Protein AF-A0A8S1DDC5-F1 (afdb_monomer)

Foldseek 3Di:
DDDDDDDDDDDDDDDDDDDDDDDDDDDDDDDDDQDKDWPDWDQDPVGIDIDIDSDDDPDPDDDDDDPDDPPPPPDDPVNVVVVVVVVVVVVVVVVVVVVVVVVVVVVVVVVVVVVVVVVVVVVVVVVVVVVVVVVVVVVVVVVVVVVVVVVVVVVVVVVVVVVVVVVVVVVVVVVVVVVVVVVVVVVVVVVVVVVVVVVVVVVVVVVVVVVVVVVVVVVVVVVVVVVVVVVVVVVVVVVVVVVVVVVVVVVVVVVVVVVVVVVVVVVVVVVVVVVVVVVVPPPDDDDDDD

Structure (mmCIF, N/CA/C/O backbone):
data_AF-A0A8S1DDC5-F1
#
_entry.id   AF-A0A8S1DDC5-F1
#
loop_
_atom_site.group_PDB
_atom_site.id
_atom_site.type_symbol
_atom_site.label_atom_id
_atom_site.label_alt_id
_atom_site.label_comp_id
_atom_site.label_asym_id
_atom_site.label_entity_id
_atom_site.label_seq_id
_atom_site.pdbx_PDB_ins_code
_atom_site.Cartn_x
_atom_site.Cartn_y
_atom_site.Cartn_z
_atom_site.occupancy
_atom_site.B_iso_or_equiv
_atom_site.auth_seq_id
_atom_site.auth_comp_id
_atom_site.auth_asym_id
_atom_site.auth_atom_id
_atom_site.pdbx_PDB_model_num
ATOM 1 N N . MET A 1 1 ? -57.332 24.676 60.219 1.00 42.62 1 MET A N 1
ATOM 2 C CA . MET A 1 1 ? -58.806 24.634 60.296 1.00 42.62 1 MET A CA 1
ATOM 3 C C . MET A 1 1 ? -59.199 23.593 61.338 1.00 42.62 1 MET A C 1
ATOM 5 O O . MET A 1 1 ? -59.061 22.406 61.090 1.00 42.62 1 MET A O 1
ATOM 9 N N . THR A 1 2 ? -59.575 24.032 62.537 1.00 48.75 2 THR A N 1
ATOM 10 C CA . THR A 1 2 ? -60.552 23.334 63.400 1.00 48.75 2 THR A CA 1
ATOM 11 C C . THR A 1 2 ? -61.967 23.746 62.935 1.00 48.75 2 THR A C 1
ATOM 13 O O . THR A 1 2 ? -62.042 24.595 62.039 1.00 48.75 2 THR A O 1
ATOM 16 N N . PRO A 1 3 ? -63.091 23.315 63.549 1.00 55.88 3 PRO A N 1
ATOM 17 C CA . PRO A 1 3 ? -63.378 22.177 64.444 1.00 55.88 3 PRO A CA 1
ATOM 18 C C . PRO A 1 3 ? -64.597 21.359 63.927 1.00 55.88 3 PRO A C 1
ATOM 20 O O . PRO A 1 3 ? -65.247 21.737 62.959 1.00 55.88 3 PRO A O 1
ATOM 23 N N . SER A 1 4 ? -64.970 20.217 64.506 1.00 41.03 4 SER A N 1
ATOM 24 C CA . SER A 1 4 ? -66.088 20.050 65.475 1.00 41.03 4 SER A CA 1
ATOM 25 C C . SER A 1 4 ? -66.496 18.570 65.333 1.00 41.03 4 SER A C 1
ATOM 27 O O . SER A 1 4 ? -66.522 18.083 64.213 1.00 41.03 4 SER A O 1
ATOM 29 N N . GLY A 1 5 ? -66.781 17.731 66.321 1.00 38.38 5 GLY A N 1
ATOM 30 C CA . GLY A 1 5 ? -67.217 17.894 67.697 1.00 38.38 5 GLY A CA 1
ATOM 31 C C . GLY A 1 5 ? -68.374 16.906 67.877 1.00 38.38 5 GLY A C 1
ATOM 32 O O . GLY A 1 5 ? -69.340 17.027 67.145 1.00 38.38 5 GLY A O 1
ATOM 33 N N . ASP A 1 6 ? -68.291 15.944 68.799 1.00 42.66 6 ASP A N 1
ATOM 34 C CA . ASP A 1 6 ? -69.421 15.637 69.686 1.00 42.66 6 ASP A CA 1
ATOM 35 C C . ASP A 1 6 ? -68.983 14.801 70.896 1.00 42.66 6 ASP A C 1
ATOM 37 O O . ASP A 1 6 ? -68.080 13.966 70.845 1.00 42.66 6 ASP A O 1
ATOM 41 N N . ARG A 1 7 ? -69.625 15.105 72.018 1.00 45.16 7 ARG A N 1
ATOM 42 C CA . ARG A 1 7 ? -69.435 14.584 73.364 1.00 45.16 7 ARG A CA 1
ATOM 43 C C . ARG A 1 7 ? -70.424 13.442 73.579 1.00 45.16 7 ARG A C 1
ATOM 45 O O . ARG A 1 7 ? -71.592 13.590 73.257 1.00 45.16 7 ARG A O 1
ATOM 52 N N . SER A 1 8 ? -70.050 12.401 74.321 1.00 47.84 8 SER A N 1
ATOM 53 C CA . SER A 1 8 ? -71.056 11.733 75.153 1.00 47.84 8 SER A CA 1
ATOM 54 C C . SER A 1 8 ? -70.456 11.103 76.402 1.00 47.84 8 SER A C 1
ATOM 56 O O . SER A 1 8 ? -69.602 10.222 76.360 1.00 47.84 8 SER A O 1
ATOM 58 N N . ARG A 1 9 ? -70.920 11.633 77.533 1.00 41.91 9 ARG A N 1
ATOM 59 C CA . ARG A 1 9 ? -70.727 11.155 78.902 1.00 41.91 9 ARG A CA 1
ATOM 60 C C . ARG A 1 9 ? -71.741 10.051 79.191 1.00 41.91 9 ARG A C 1
ATOM 62 O O . ARG A 1 9 ? -72.903 10.236 78.840 1.00 41.91 9 ARG A O 1
ATOM 69 N N . ARG A 1 10 ? -71.337 9.038 79.969 1.00 44.88 10 ARG A N 1
ATOM 70 C CA . ARG A 1 10 ? -72.097 8.272 80.998 1.00 44.88 10 ARG A CA 1
ATOM 71 C C . ARG A 1 10 ? -71.450 6.889 81.129 1.00 44.88 10 ARG A C 1
ATOM 73 O O . ARG A 1 10 ? -70.988 6.351 80.141 1.00 44.88 10 ARG A O 1
ATOM 80 N N . SER A 1 11 ? -71.420 6.184 82.248 1.00 46.34 11 SER A N 1
ATOM 81 C CA . SER A 1 11 ? -71.587 6.435 83.683 1.00 46.34 11 SER A CA 1
ATOM 82 C C . SER A 1 11 ? -71.423 5.044 84.309 1.00 46.34 11 SER A C 1
ATOM 84 O O . SER A 1 11 ? -72.068 4.101 83.854 1.00 46.34 11 SER A O 1
ATOM 86 N N . VAL A 1 12 ? -70.573 4.905 85.321 1.00 51.56 12 VAL A N 1
ATOM 87 C CA . VAL A 1 12 ? -70.352 3.651 86.062 1.00 51.56 12 VA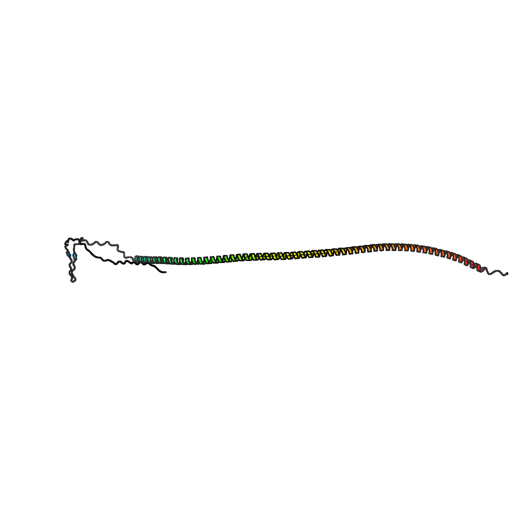L A CA 1
ATOM 88 C C . VAL A 1 12 ? -71.544 3.386 86.996 1.00 51.56 12 VAL A C 1
ATOM 90 O O . VAL A 1 12 ? -71.956 4.323 87.684 1.00 51.56 12 VAL A O 1
ATOM 93 N N . PRO A 1 13 ? -72.092 2.162 87.107 1.00 58.25 13 PRO A N 1
ATOM 94 C CA . PRO A 1 13 ? -73.071 1.856 88.146 1.00 58.25 13 PRO A CA 1
ATOM 95 C C . PRO A 1 13 ? -72.383 1.301 89.404 1.00 58.25 13 PRO A C 1
ATOM 97 O O . PRO A 1 13 ? -71.877 0.182 89.404 1.00 58.25 13 PRO A O 1
ATOM 100 N N . LEU A 1 14 ? -72.431 2.057 90.506 1.00 46.84 14 LEU A N 1
ATOM 101 C CA . LEU A 1 14 ? -72.333 1.513 91.864 1.00 46.84 14 LEU A CA 1
ATOM 102 C C . LEU A 1 14 ? -73.744 1.172 92.370 1.00 46.84 14 LEU A C 1
ATOM 104 O O . LEU A 1 14 ? -74.635 2.019 92.326 1.00 46.84 14 LEU A O 1
ATOM 108 N N . LYS A 1 15 ? -73.936 -0.019 92.950 1.00 51.38 15 LYS A N 1
ATOM 109 C CA . LYS A 1 15 ? -75.054 -0.298 93.867 1.00 51.38 15 LYS A CA 1
ATOM 110 C C . LYS A 1 15 ? -74.524 -0.861 95.187 1.00 51.38 15 LYS A C 1
ATOM 112 O O . LYS A 1 15 ? -73.855 -1.886 95.220 1.00 51.38 15 LYS A O 1
ATOM 117 N N . LYS A 1 16 ? -74.838 -0.130 96.258 1.00 50.25 16 LYS A N 1
ATOM 118 C CA . LYS A 1 16 ? -74.650 -0.448 97.683 1.00 50.25 16 LYS A CA 1
ATOM 119 C C . LYS A 1 16 ? -75.846 -1.269 98.230 1.00 50.25 16 LYS A C 1
ATOM 121 O O . LYS A 1 16 ? -76.863 -1.368 97.539 1.00 50.25 16 LYS A O 1
ATOM 126 N N . PRO A 1 17 ? -75.725 -1.873 99.431 1.00 50.16 17 PRO A N 1
ATOM 127 C CA . PRO A 1 17 ? -76.514 -3.026 99.870 1.00 50.16 17 PRO A CA 1
ATOM 128 C C . PRO A 1 17 ? -77.863 -2.635 100.489 1.00 50.16 17 PRO A C 1
ATOM 130 O O . PRO A 1 17 ? -78.077 -1.481 100.857 1.00 50.16 17 PRO A O 1
ATOM 133 N N . LYS A 1 18 ? -78.761 -3.616 100.650 1.00 43.41 18 LYS A N 1
ATOM 134 C CA . LYS A 1 18 ? -80.000 -3.472 101.427 1.00 43.41 18 LYS A CA 1
ATOM 135 C C . LYS A 1 18 ? -80.092 -4.537 102.517 1.00 43.41 18 LYS A C 1
ATOM 137 O O . LYS A 1 18 ? -80.213 -5.723 102.232 1.00 43.41 18 LYS A O 1
ATOM 142 N N . SER A 1 19 ? -80.064 -4.065 103.757 1.00 41.06 19 SER A N 1
ATOM 143 C CA . SER A 1 19 ? -80.697 -4.690 104.913 1.00 41.06 19 SER A CA 1
ATOM 144 C C . SER A 1 19 ? -82.219 -4.504 104.826 1.00 41.06 19 SER A C 1
ATOM 146 O O . SER A 1 19 ? -82.703 -3.518 104.270 1.00 41.06 19 SER A O 1
ATOM 148 N N . GLY A 1 20 ? -82.984 -5.445 105.378 1.00 36.19 20 GLY A N 1
ATOM 149 C CA . GLY A 1 20 ? -84.441 -5.343 105.441 1.00 36.19 20 GLY A CA 1
ATOM 150 C C . GLY A 1 20 ? -85.058 -6.516 106.189 1.00 36.19 20 GLY A C 1
ATOM 151 O O . GLY A 1 20 ? -85.131 -7.623 105.673 1.00 36.19 20 GLY A O 1
ATOM 152 N N . ARG A 1 21 ? -85.460 -6.245 107.427 1.00 35.25 21 ARG A N 1
ATOM 153 C CA . ARG A 1 21 ? -86.091 -7.128 108.412 1.00 35.25 21 ARG A CA 1
ATOM 154 C C . ARG A 1 21 ? -87.588 -6.794 108.490 1.00 35.25 21 ARG A C 1
ATOM 156 O O . ARG A 1 21 ? -87.942 -5.629 108.347 1.00 35.25 21 ARG A O 1
ATOM 163 N N . GLY A 1 22 ? -88.414 -7.788 108.825 1.00 31.56 22 GLY A N 1
ATOM 164 C CA . GLY A 1 22 ? -89.831 -7.647 109.218 1.00 31.56 22 GLY A CA 1
ATOM 165 C C . GLY A 1 22 ? -90.792 -8.218 108.171 1.00 31.56 22 GLY A C 1
ATOM 166 O O . GLY A 1 22 ? -90.536 -8.100 106.984 1.00 31.56 22 GLY A O 1
ATOM 167 N N . GLY A 1 23 ? -91.901 -8.877 108.488 1.00 32.12 23 GLY A N 1
ATOM 168 C CA . GLY A 1 23 ? -92.593 -9.241 109.727 1.00 32.12 23 GLY A CA 1
ATOM 169 C C . GLY A 1 23 ? -93.793 -10.100 109.280 1.00 32.12 23 GLY A C 1
ATOM 170 O O . GLY A 1 23 ? -94.272 -9.946 108.164 1.00 32.12 23 GLY A O 1
ATOM 171 N N . GLY A 1 24 ? -94.179 -11.141 110.014 1.00 30.86 24 GLY A N 1
ATOM 172 C CA . GLY A 1 24 ? -95.363 -11.055 110.873 1.00 30.86 24 GLY A CA 1
ATOM 173 C C . GLY A 1 24 ? -96.624 -11.600 110.184 1.00 30.86 24 GLY A C 1
ATOM 174 O O . GLY A 1 24 ? -97.207 -10.948 109.332 1.00 30.86 24 GLY A O 1
ATOM 175 N N . GLY A 1 25 ? -97.066 -12.792 110.588 1.00 34.31 25 GLY A N 1
ATOM 176 C CA . GLY A 1 25 ? -98.331 -13.390 110.156 1.00 34.31 25 GLY A CA 1
ATOM 177 C C . GLY A 1 25 ? -98.756 -14.487 111.126 1.00 34.31 25 GLY A C 1
ATOM 178 O O . GLY A 1 25 ? -98.587 -15.672 110.850 1.00 34.31 25 GLY A O 1
ATOM 179 N N . GLY A 1 26 ? -99.222 -14.084 112.310 1.00 35.09 26 GLY A N 1
ATOM 180 C CA . GLY A 1 26 ? -99.695 -14.987 113.356 1.00 35.09 26 GLY A CA 1
ATOM 181 C C . GLY A 1 26 ? -100.983 -15.703 112.951 1.00 35.09 26 GLY A C 1
ATOM 182 O O . GLY A 1 26 ? -101.960 -15.068 112.564 1.00 35.09 26 GLY A O 1
ATOM 183 N N . LYS A 1 27 ? -100.990 -17.033 113.075 1.00 44.78 27 LYS A N 1
ATOM 184 C CA . LYS A 1 27 ? -102.208 -17.848 113.130 1.00 44.78 27 LYS A CA 1
ATOM 185 C C . LYS A 1 27 ? -102.299 -18.468 114.522 1.00 44.78 27 LYS A C 1
ATOM 187 O O . LYS A 1 27 ? -101.325 -19.015 115.037 1.00 44.78 27 LYS A O 1
ATOM 192 N N . ASN A 1 28 ? -103.472 -18.302 115.117 1.00 42.34 28 ASN A N 1
ATOM 193 C CA . ASN A 1 28 ? -103.825 -18.579 116.505 1.00 42.34 28 ASN A CA 1
ATOM 194 C C . ASN A 1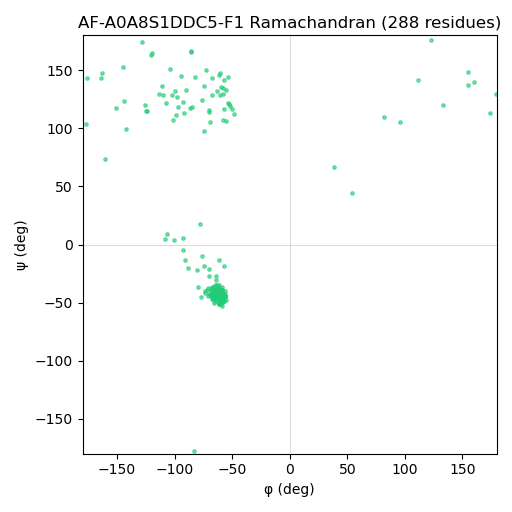 28 ? -103.400 -19.986 116.958 1.00 42.34 28 ASN A C 1
ATOM 196 O O . ASN A 1 28 ? -103.896 -20.993 116.452 1.00 42.34 28 ASN A O 1
ATOM 200 N N . LYS A 1 29 ? -102.487 -20.051 117.933 1.00 47.28 29 LYS A N 1
ATOM 201 C CA . LYS A 1 29 ? -102.075 -21.297 118.588 1.00 47.28 29 LYS A CA 1
ATOM 202 C C . LYS A 1 29 ? -103.054 -21.606 119.720 1.00 47.28 29 LYS A C 1
ATOM 204 O O . LYS A 1 29 ? -103.160 -20.840 120.671 1.00 47.28 29 LYS A O 1
ATOM 209 N N . LYS A 1 30 ? -103.742 -22.747 119.617 1.00 49.78 30 LYS A N 1
ATOM 210 C CA . LYS A 1 30 ? -104.438 -23.383 120.743 1.00 49.78 30 LYS A CA 1
ATOM 211 C C . LYS A 1 30 ? -103.405 -23.627 121.849 1.00 49.78 30 LYS A C 1
ATOM 213 O O . LYS A 1 30 ? -102.444 -24.363 121.625 1.00 49.78 30 LYS A O 1
ATOM 218 N N . VAL A 1 31 ? -103.576 -22.980 123.000 1.00 47.19 31 VAL A N 1
ATOM 219 C CA . VAL A 1 31 ? -102.699 -23.147 124.164 1.00 47.19 31 VAL A CA 1
ATOM 220 C C . VAL A 1 31 ? -102.935 -24.549 124.722 1.00 47.19 31 VAL A C 1
ATOM 222 O O . VAL A 1 31 ? -103.986 -24.832 125.288 1.00 47.19 31 VAL A O 1
ATOM 225 N N . LYS A 1 32 ? -101.980 -25.453 124.489 1.00 60.66 32 LYS A N 1
ATOM 226 C CA . LYS A 1 32 ? -101.885 -26.724 125.209 1.00 60.66 32 LYS A CA 1
ATOM 227 C C . LYS A 1 32 ? -101.081 -26.439 126.473 1.00 60.66 32 LYS A C 1
ATOM 229 O O . LYS A 1 32 ? -99.937 -26.007 126.368 1.00 60.66 32 LYS A O 1
ATOM 234 N N . PHE A 1 33 ? -101.687 -26.630 127.638 1.00 52.31 33 PHE A N 1
ATOM 235 C CA . PHE A 1 33 ? -100.976 -26.559 128.909 1.00 52.31 33 PHE A CA 1
ATOM 236 C C . PHE A 1 33 ? -100.059 -27.784 128.999 1.00 52.31 33 PHE A C 1
ATOM 238 O O . PHE A 1 33 ? -100.539 -28.914 128.984 1.00 52.31 33 PHE A O 1
ATOM 245 N N . ILE A 1 34 ? -98.749 -27.547 128.987 1.00 62.56 34 ILE A N 1
ATOM 246 C CA . ILE A 1 34 ? -97.717 -28.570 129.171 1.00 62.56 34 ILE A CA 1
ATOM 247 C C . ILE A 1 34 ? -97.297 -28.502 130.639 1.00 62.56 34 ILE A C 1
ATOM 249 O O . ILE A 1 34 ? -96.992 -27.419 131.139 1.00 62.56 34 ILE A O 1
ATOM 253 N N . THR A 1 35 ? -97.327 -29.636 131.332 1.00 66.31 35 THR A N 1
ATOM 254 C CA . THR A 1 35 ? -96.896 -29.752 132.727 1.00 66.31 35 THR A CA 1
ATOM 255 C C . THR A 1 35 ? -95.365 -29.711 132.763 1.00 66.31 35 THR A C 1
ATOM 257 O O . THR A 1 35 ? -94.719 -30.707 132.464 1.00 66.31 35 THR A O 1
ATOM 260 N N . THR A 1 36 ? -94.777 -28.547 133.044 1.00 73.56 36 THR A N 1
ATOM 261 C CA . THR A 1 36 ? -93.317 -28.382 133.140 1.00 73.56 36 THR A CA 1
ATOM 262 C C . THR A 1 36 ? -92.800 -28.949 134.460 1.00 73.56 36 THR A C 1
ATOM 264 O O . THR A 1 36 ? -93.239 -28.505 135.522 1.00 73.56 36 THR A O 1
ATOM 267 N N . GLU A 1 37 ? -91.840 -29.874 134.400 1.00 77.56 37 GLU A N 1
ATOM 268 C CA . GLU A 1 37 ? -91.140 -30.396 135.577 1.00 77.56 37 GLU A CA 1
ATOM 269 C C . GLU A 1 37 ? -89.773 -29.709 135.720 1.00 77.56 37 GLU A C 1
ATOM 271 O O . GLU A 1 37 ? -89.014 -29.584 134.756 1.00 77.56 37 GLU A O 1
ATOM 276 N N . ILE A 1 38 ? -89.458 -29.239 136.928 1.00 79.44 38 ILE A N 1
ATOM 277 C CA . ILE A 1 38 ? -88.148 -28.669 137.257 1.00 79.44 38 ILE A CA 1
ATOM 278 C C . ILE A 1 38 ? -87.410 -29.663 138.149 1.00 79.44 38 ILE A C 1
ATOM 280 O O . ILE A 1 38 ? -87.895 -30.011 139.225 1.00 79.44 38 ILE A O 1
ATOM 284 N N . ARG A 1 39 ? -86.232 -30.111 137.703 1.00 78.88 39 ARG A N 1
ATOM 285 C CA . ARG A 1 39 ? -85.353 -31.029 138.443 1.00 78.88 39 ARG A CA 1
ATOM 286 C C . ARG A 1 39 ? -83.987 -30.388 138.693 1.00 78.88 39 ARG A C 1
ATOM 288 O O . ARG A 1 39 ? -83.617 -29.402 138.057 1.00 78.88 39 ARG A O 1
ATOM 295 N N . CYS A 1 40 ? -83.235 -30.962 139.634 1.00 78.56 40 CYS A N 1
ATOM 296 C CA . CYS A 1 40 ? -81.836 -30.606 139.906 1.00 78.56 40 CYS A CA 1
ATOM 297 C C . CYS A 1 40 ? -81.616 -29.105 140.181 1.00 78.56 40 CYS A C 1
ATOM 299 O O . CYS A 1 40 ? -80.686 -28.496 139.652 1.00 78.56 40 CYS A O 1
ATOM 301 N N . GLN A 1 41 ? -82.493 -28.504 140.991 1.00 79.50 41 GLN A N 1
ATOM 302 C CA . GLN A 1 41 ? -82.349 -27.121 141.431 1.00 79.50 41 GLN A CA 1
ATOM 303 C C . GLN A 1 41 ? -81.170 -27.013 142.408 1.00 79.50 41 GLN A C 1
ATOM 305 O O . GLN A 1 41 ? -81.201 -27.587 143.494 1.00 79.50 41 GLN A O 1
ATOM 310 N N . GLU A 1 42 ? -80.134 -26.273 142.018 1.00 79.88 42 GLU A N 1
ATOM 311 C CA . GLU A 1 42 ? -78.957 -26.020 142.840 1.00 79.88 42 GLU A CA 1
ATOM 312 C C . GLU A 1 42 ? -78.731 -24.514 142.984 1.00 79.88 42 GLU A C 1
ATOM 314 O O . GLU A 1 42 ? -78.466 -23.786 142.020 1.00 79.88 42 GLU A O 1
ATOM 319 N N . GLU A 1 43 ? -78.872 -24.050 144.220 1.00 80.81 43 GLU A N 1
ATOM 320 C CA . GLU A 1 43 ? -78.771 -22.653 144.615 1.00 80.81 43 GLU A CA 1
ATOM 321 C C . GLU A 1 43 ? -77.361 -22.384 145.133 1.00 80.81 43 GLU A C 1
ATOM 323 O O . GLU A 1 43 ? -76.908 -22.983 146.107 1.00 80.81 43 GLU A O 1
ATOM 328 N N . SER A 1 44 ? -76.645 -21.482 144.464 1.00 77.38 44 SER A N 1
ATOM 329 C CA . SER A 1 44 ? -75.354 -20.991 144.940 1.00 77.38 44 SER A CA 1
ATOM 330 C C . SER A 1 44 ? -75.419 -19.483 145.164 1.00 77.38 44 SER A C 1
ATOM 332 O O . SER A 1 44 ? -76.295 -18.790 144.645 1.00 77.38 44 SER A O 1
ATOM 334 N N . ARG A 1 45 ? -74.431 -18.935 145.879 1.00 77.38 45 ARG A N 1
ATOM 335 C CA . ARG A 1 45 ? -74.310 -17.487 146.119 1.00 77.38 45 ARG A CA 1
ATOM 336 C C . ARG A 1 45 ? -74.235 -16.657 144.818 1.00 77.38 45 ARG A C 1
ATOM 338 O O . ARG A 1 45 ? -74.486 -15.458 144.858 1.00 77.38 45 ARG A O 1
ATOM 345 N N . GLY A 1 46 ? -73.901 -17.288 143.684 1.00 81.94 46 GLY A N 1
ATOM 346 C CA . GLY A 1 46 ? -73.857 -16.687 142.344 1.00 81.94 46 GLY A CA 1
ATOM 347 C C . GLY A 1 46 ? -75.146 -16.821 141.521 1.00 81.94 46 GLY A C 1
ATOM 348 O O . GLY A 1 46 ? -75.149 -16.435 140.355 1.00 81.94 46 GLY A O 1
ATOM 349 N N . GLY A 1 47 ? -76.221 -17.361 142.100 1.00 84.25 47 GLY A N 1
ATOM 350 C CA . GLY A 1 47 ? -77.507 -17.560 141.436 1.00 84.25 47 GLY A CA 1
ATOM 351 C C . GLY A 1 47 ? -77.966 -19.015 141.452 1.00 84.25 47 GLY A C 1
ATOM 352 O O . GLY A 1 47 ? -77.264 -19.918 141.921 1.00 84.25 47 GLY A O 1
ATOM 353 N N . LEU A 1 48 ? -79.172 -19.222 140.932 1.00 84.38 48 LEU A N 1
ATOM 354 C CA . LEU A 1 48 ? -79.848 -20.507 140.915 1.00 84.38 48 LEU A CA 1
ATOM 355 C C . LEU A 1 48 ? -79.752 -21.159 139.531 1.00 84.38 48 LEU A C 1
ATOM 357 O O . LEU A 1 48 ? -80.112 -20.531 138.534 1.00 84.38 48 LEU A O 1
ATOM 361 N N . ARG A 1 49 ? -79.317 -22.425 139.477 1.00 84.38 49 ARG A N 1
ATOM 362 C CA . ARG A 1 49 ? -79.408 -23.259 138.268 1.00 84.38 49 ARG A CA 1
ATOM 363 C C . ARG A 1 49 ? -80.417 -24.375 138.488 1.00 84.38 49 ARG A C 1
ATOM 365 O O . ARG A 1 49 ? -80.419 -25.003 139.537 1.00 84.38 49 ARG A O 1
ATOM 372 N N . TYR A 1 50 ? -81.262 -24.625 137.504 1.00 82.94 50 TYR A N 1
ATOM 373 C CA . TYR A 1 50 ? -82.189 -25.749 137.507 1.00 82.94 50 TYR A CA 1
ATOM 374 C C . TYR A 1 50 ? -82.339 -26.282 136.091 1.00 82.94 50 TYR A C 1
ATOM 376 O O . TYR A 1 50 ? -82.154 -25.549 135.115 1.00 82.94 50 TYR A O 1
ATOM 384 N N . GLU A 1 51 ? -82.659 -27.564 135.983 1.00 83.19 51 GLU A N 1
ATOM 385 C CA . GLU A 1 51 ? -82.959 -28.198 134.711 1.00 83.19 51 GLU A CA 1
ATOM 386 C C . GLU A 1 51 ? -84.469 -28.138 134.470 1.00 83.19 51 GLU A C 1
ATOM 388 O O . GLU A 1 51 ? -85.266 -28.598 135.290 1.00 83.19 51 GLU A O 1
ATOM 393 N N . VAL A 1 52 ? -84.865 -27.527 133.350 1.00 86.50 52 VAL A N 1
ATOM 394 C CA . VAL A 1 52 ? -86.270 -27.422 132.942 1.00 86.50 52 VAL A CA 1
ATOM 395 C C . VAL A 1 52 ? -86.562 -28.496 131.916 1.00 86.50 52 VAL A C 1
ATOM 397 O O . VAL A 1 52 ? -86.109 -28.409 130.772 1.00 86.50 52 VAL A O 1
ATOM 400 N N . ILE A 1 53 ? -87.371 -29.472 132.310 1.00 82.06 53 ILE A N 1
ATOM 401 C CA . ILE A 1 53 ? -87.836 -30.529 131.424 1.00 82.06 53 ILE A CA 1
ATOM 402 C C . ILE A 1 53 ? -89.265 -30.176 131.012 1.00 82.06 53 ILE A C 1
ATOM 404 O O . ILE A 1 53 ? -90.210 -30.226 131.797 1.00 82.06 53 ILE A O 1
ATOM 408 N N . LEU A 1 54 ? -89.417 -29.753 129.757 1.00 82.25 54 LEU A N 1
ATOM 409 C CA . LEU A 1 54 ? -90.722 -29.404 129.185 1.00 82.25 54 LEU A CA 1
ATOM 410 C C . LEU A 1 54 ? -91.505 -30.648 128.736 1.00 82.25 54 LEU A C 1
ATOM 412 O O . LEU A 1 54 ? -92.717 -30.581 128.577 1.00 82.25 54 LEU A O 1
ATOM 416 N N . ALA A 1 55 ? -90.818 -31.762 128.491 1.00 75.62 55 ALA A N 1
ATOM 417 C CA . ALA A 1 55 ? -91.390 -33.067 128.185 1.00 75.62 55 ALA A CA 1
ATOM 418 C C . ALA A 1 55 ? -90.308 -34.133 128.379 1.00 75.62 55 ALA A C 1
ATOM 420 O O . ALA A 1 55 ? -89.135 -33.861 128.104 1.00 75.62 55 ALA A O 1
ATOM 421 N N . ASP A 1 56 ? -90.698 -35.336 128.794 1.00 73.88 56 ASP A N 1
ATOM 422 C CA . ASP A 1 56 ? -89.775 -36.468 128.848 1.00 73.88 56 ASP A CA 1
ATOM 423 C C . ASP A 1 56 ? -89.230 -36.800 127.444 1.00 73.88 56 ASP A C 1
ATOM 425 O O . ASP A 1 56 ? -89.939 -36.623 126.439 1.00 73.88 56 ASP A O 1
ATOM 429 N N . PRO A 1 57 ? -87.963 -37.247 127.332 1.00 72.25 57 PRO A N 1
ATOM 430 C CA . PRO A 1 57 ? -87.381 -37.614 126.048 1.00 72.25 57 PRO A CA 1
ATOM 431 C C . PRO A 1 57 ? -88.222 -38.715 125.388 1.00 72.25 57 PRO A C 1
ATOM 433 O O . PRO A 1 57 ? -88.513 -39.743 125.984 1.00 72.25 57 PRO A O 1
ATOM 436 N N . VAL A 1 58 ? -88.592 -38.514 124.118 1.00 67.69 58 VAL A N 1
ATOM 437 C CA . VAL A 1 58 ? -89.506 -39.401 123.361 1.00 67.69 58 VAL A CA 1
ATOM 438 C C . VAL A 1 58 ? -88.956 -40.835 123.199 1.00 67.69 58 VAL A C 1
ATOM 440 O O . VAL A 1 58 ? -89.689 -41.748 122.828 1.00 67.69 58 VAL A O 1
ATOM 443 N N . THR A 1 59 ? -87.671 -41.053 123.489 1.00 63.56 59 THR A N 1
ATOM 444 C CA . THR A 1 59 ? -86.993 -42.353 123.428 1.00 63.56 59 THR A CA 1
ATOM 445 C C . THR A 1 59 ? -85.958 -42.473 124.549 1.00 63.56 59 THR A C 1
ATOM 447 O O . THR A 1 59 ? -85.019 -41.679 124.589 1.00 63.56 59 THR A O 1
ATOM 450 N N . ASP A 1 60 ? -86.071 -43.506 125.384 1.00 60.88 60 ASP A N 1
ATOM 451 C CA . ASP A 1 60 ? -85.213 -43.773 126.557 1.00 60.88 60 ASP A CA 1
ATOM 452 C C . ASP A 1 60 ? -83.826 -44.378 126.219 1.00 60.88 60 ASP A C 1
ATOM 454 O O . ASP A 1 60 ? -83.153 -44.972 127.061 1.00 60.88 60 ASP A O 1
ATOM 458 N N . THR A 1 61 ? -83.371 -44.269 124.965 1.00 62.81 61 THR A N 1
ATOM 459 C CA . THR A 1 61 ? -82.119 -44.893 124.501 1.00 62.81 61 THR A CA 1
ATOM 460 C C . THR A 1 61 ? -81.024 -43.860 124.215 1.00 62.81 61 THR A C 1
ATOM 462 O O . THR A 1 61 ? -81.270 -42.946 123.419 1.00 62.81 61 THR A O 1
ATOM 465 N N . PRO A 1 62 ? -79.799 -44.012 124.761 1.00 68.06 62 PRO A N 1
ATOM 466 C CA . PRO A 1 62 ? -78.679 -43.123 124.454 1.00 68.06 62 PRO A CA 1
ATOM 467 C C . PRO A 1 62 ? -78.323 -43.153 122.952 1.00 68.06 62 PRO A C 1
ATOM 469 O O . PRO A 1 62 ? -78.470 -44.192 122.299 1.00 68.06 62 PRO A O 1
ATOM 472 N N . PRO A 1 63 ? -77.850 -42.032 122.372 1.00 69.06 63 PRO A N 1
ATOM 473 C CA . PRO A 1 63 ? -77.592 -41.933 120.938 1.00 69.06 63 PRO A CA 1
ATOM 474 C C . PRO A 1 63 ? -76.499 -42.914 120.487 1.00 69.06 63 PRO A C 1
ATOM 476 O O . PRO A 1 63 ? -75.421 -42.989 121.077 1.00 69.06 63 PRO A O 1
ATOM 479 N N . LYS A 1 64 ? -76.771 -43.651 119.402 1.00 70.75 64 LYS A N 1
ATOM 480 C CA . LYS A 1 64 ? -75.834 -44.606 118.783 1.00 70.75 64 LYS A CA 1
ATOM 481 C C . LYS A 1 64 ? -74.525 -43.895 118.380 1.00 70.75 64 LYS A C 1
ATOM 483 O O . LYS A 1 64 ? -74.603 -42.833 117.754 1.00 70.75 64 LYS A O 1
ATOM 488 N N . PRO A 1 65 ? -73.333 -44.457 118.667 1.00 64.62 65 PRO A N 1
ATOM 489 C CA . PRO A 1 65 ? -72.073 -43.868 118.223 1.00 64.62 65 PRO A CA 1
ATOM 490 C C . PRO A 1 65 ? -72.034 -43.784 116.692 1.00 64.62 65 PRO A C 1
ATOM 492 O O . PRO A 1 65 ? -72.424 -44.723 115.993 1.00 64.62 65 PRO A O 1
ATOM 495 N N . ARG A 1 66 ? -71.591 -42.631 116.173 1.00 68.50 66 ARG A N 1
ATOM 496 C CA . ARG A 1 66 ? -71.431 -42.409 114.729 1.00 68.50 66 ARG A CA 1
ATOM 497 C C . ARG A 1 66 ? -70.481 -43.464 114.142 1.00 68.50 66 ARG A C 1
ATOM 499 O O . ARG A 1 66 ? -69.497 -43.800 114.801 1.00 68.50 66 ARG A O 1
ATOM 506 N N . PRO A 1 67 ? -70.749 -43.965 112.921 1.00 60.25 67 PRO A N 1
ATOM 507 C CA . PRO A 1 67 ? -69.863 -44.915 112.263 1.00 60.25 67 PRO A CA 1
ATOM 508 C C . PRO A 1 67 ? -68.457 -44.320 112.169 1.00 60.25 67 PRO A C 1
ATOM 510 O O . PRO A 1 67 ? -68.293 -43.153 111.808 1.00 60.25 67 PRO A O 1
ATOM 513 N N . VAL A 1 68 ? -67.458 -45.123 112.530 1.00 60.50 68 VAL A N 1
ATOM 514 C CA . VAL A 1 68 ? -66.043 -44.771 112.422 1.00 60.50 68 VAL A CA 1
ATOM 515 C C . VAL A 1 68 ? -65.729 -44.431 110.964 1.00 60.50 68 VAL A C 1
ATOM 517 O O . VAL A 1 68 ? -65.700 -45.301 110.097 1.00 60.50 68 VAL A O 1
ATOM 520 N N . SER A 1 69 ? -65.518 -43.147 110.672 1.00 62.69 69 SER A N 1
ATOM 521 C CA . SER A 1 69 ? -64.808 -42.731 109.460 1.00 62.69 69 SER A CA 1
ATOM 522 C C . SER A 1 69 ? -63.459 -43.456 109.425 1.00 62.69 69 SER A C 1
ATOM 524 O O . SER A 1 69 ? -62.884 -43.632 110.506 1.00 62.69 69 SER A O 1
ATOM 526 N N . PRO A 1 70 ? -62.931 -43.862 108.250 1.00 60.19 70 PRO A N 1
ATOM 527 C CA . PRO A 1 70 ? -61.636 -44.525 108.186 1.00 60.19 70 PRO A CA 1
ATOM 528 C C . PRO A 1 70 ? -60.638 -43.656 108.937 1.00 60.19 70 PRO A C 1
ATOM 530 O O . PRO A 1 70 ? -60.487 -42.480 108.597 1.00 60.19 70 PRO A O 1
ATOM 533 N N . THR A 1 71 ? -60.034 -44.198 109.995 1.00 57.34 71 THR A N 1
ATOM 534 C CA . THR A 1 71 ? -58.987 -43.521 110.754 1.00 57.34 71 THR A CA 1
ATOM 535 C C . THR A 1 71 ? -57.992 -43.005 109.733 1.00 57.34 71 THR A C 1
ATOM 537 O O . THR A 1 71 ? -57.384 -43.809 109.022 1.00 57.34 71 THR A O 1
ATOM 540 N N . ALA A 1 72 ? -57.900 -41.682 109.574 1.00 61.41 72 ALA A N 1
ATOM 541 C CA . ALA A 1 72 ? -56.924 -41.085 108.684 1.00 61.41 72 ALA A CA 1
ATOM 542 C C . ALA A 1 72 ? -55.568 -41.630 109.132 1.00 61.41 72 ALA A C 1
ATOM 544 O O . ALA A 1 72 ? -55.107 -41.299 110.225 1.00 61.41 72 ALA A O 1
ATOM 545 N N . LYS A 1 73 ? -54.989 -42.552 108.350 1.00 64.50 73 LYS A N 1
ATOM 546 C CA . LYS A 1 73 ? -53.649 -43.066 108.621 1.00 64.50 73 LYS A CA 1
ATOM 547 C C . LYS A 1 73 ? -52.765 -41.832 108.717 1.00 64.50 73 LYS A C 1
ATOM 549 O O . LYS A 1 73 ? -52.764 -41.019 107.790 1.00 64.50 73 LYS A O 1
ATOM 554 N N . THR A 1 74 ? -52.098 -41.653 109.852 1.00 62.38 74 THR A N 1
ATOM 555 C CA . THR A 1 74 ? -51.120 -40.580 110.016 1.00 62.38 74 THR A CA 1
ATOM 556 C C . THR A 1 74 ? -50.143 -40.696 108.851 1.00 62.38 74 THR A C 1
ATOM 558 O O . THR A 1 74 ? -49.613 -41.791 108.644 1.00 62.38 74 THR A O 1
ATOM 561 N N . PRO A 1 75 ? -49.999 -39.655 108.017 1.00 66.44 75 PRO A N 1
ATOM 562 C CA . PRO A 1 75 ? -49.240 -39.778 106.785 1.00 66.44 75 PRO A CA 1
ATOM 563 C C . PRO A 1 75 ? -47.795 -40.160 107.111 1.00 66.44 75 PRO A C 1
ATOM 565 O O . PRO A 1 75 ? -47.167 -39.537 107.965 1.00 66.44 75 PRO A O 1
ATOM 568 N N . ASP A 1 76 ? -47.308 -41.207 106.449 1.00 79.31 76 ASP A N 1
ATOM 569 C CA . ASP A 1 76 ? -45.929 -41.669 106.572 1.00 79.31 76 ASP A CA 1
ATOM 570 C C . ASP A 1 76 ? -44.973 -40.631 105.970 1.00 79.31 76 ASP A C 1
ATOM 572 O O . ASP A 1 76 ? -45.318 -39.982 104.972 1.00 79.31 76 ASP A O 1
ATOM 576 N N . ILE A 1 77 ? -43.799 -40.462 106.584 1.00 83.62 77 ILE A N 1
ATOM 577 C CA . ILE A 1 77 ? -42.840 -39.389 106.281 1.00 83.62 77 ILE A CA 1
ATOM 578 C C . ILE A 1 77 ? -42.419 -39.455 104.810 1.00 83.62 77 ILE A C 1
ATOM 580 O O . ILE A 1 77 ? -42.389 -38.421 104.145 1.00 83.62 77 ILE A O 1
ATOM 584 N N . GLU A 1 78 ? -42.206 -40.659 104.275 1.00 84.75 78 GLU A N 1
ATOM 585 C CA . GLU A 1 78 ? -41.868 -40.882 102.863 1.00 84.75 78 GLU A CA 1
ATOM 586 C C . GLU A 1 78 ? -42.982 -40.413 101.909 1.00 84.75 78 GLU A C 1
ATOM 588 O O . GLU A 1 78 ? -42.721 -39.771 100.895 1.00 84.75 78 GLU A O 1
ATOM 593 N N . SER A 1 79 ? -44.255 -40.620 102.266 1.00 84.44 79 SER A N 1
ATOM 594 C CA . SER A 1 79 ? -45.381 -40.152 101.440 1.00 84.44 79 SER A CA 1
ATOM 595 C C . SER A 1 79 ? -45.539 -38.625 101.449 1.00 84.44 79 SER A C 1
ATOM 597 O O . SER A 1 79 ? -46.092 -38.037 100.513 1.00 84.44 79 SER A O 1
ATOM 599 N N . ILE A 1 80 ? -45.093 -37.964 102.524 1.00 86.31 80 ILE A N 1
ATOM 600 C CA . ILE A 1 80 ? -45.112 -36.503 102.647 1.00 86.31 80 ILE A CA 1
ATOM 601 C C . ILE A 1 80 ? -43.973 -35.910 101.818 1.00 86.31 80 ILE A C 1
ATOM 603 O O . ILE A 1 80 ? -44.206 -34.957 101.069 1.00 86.31 80 ILE A O 1
ATOM 607 N N . THR A 1 81 ? -42.768 -36.477 101.910 1.00 88.12 81 THR A N 1
ATOM 608 C CA . THR A 1 81 ? -41.603 -36.015 101.143 1.00 88.12 81 THR A CA 1
ATOM 609 C C . THR A 1 81 ? -41.817 -36.198 99.646 1.00 88.12 81 THR A C 1
ATOM 611 O O . THR A 1 81 ? -41.589 -35.257 98.889 1.00 88.12 81 THR A O 1
ATOM 614 N N . GLU A 1 82 ? -42.358 -37.334 99.209 1.00 89.88 82 GLU A N 1
ATOM 615 C CA . GLU A 1 82 ? -42.661 -37.587 97.798 1.00 89.88 82 GLU A CA 1
ATOM 616 C C . GLU A 1 82 ? -43.689 -36.585 97.243 1.00 89.88 82 GLU A C 1
ATOM 618 O O . GLU A 1 82 ? -43.510 -36.031 96.157 1.00 89.88 82 GLU A O 1
ATOM 623 N N . LYS A 1 83 ? -44.726 -36.239 98.020 1.00 91.75 83 LYS A N 1
ATOM 624 C CA . LYS A 1 83 ? -45.684 -35.183 97.640 1.00 91.75 83 LYS A CA 1
ATOM 625 C C . LYS A 1 83 ? -45.035 -33.802 97.546 1.00 91.75 83 LYS A C 1
ATOM 627 O O . LYS A 1 83 ? -45.424 -33.023 96.672 1.00 91.75 83 LYS A O 1
ATOM 632 N N . MET A 1 84 ? -44.071 -33.486 98.413 1.00 92.75 84 MET A N 1
ATOM 633 C CA . MET A 1 84 ? -43.309 -32.235 98.329 1.00 92.75 84 MET A CA 1
ATOM 634 C C . MET A 1 84 ? -42.401 -32.203 97.095 1.00 92.75 84 MET A C 1
ATOM 636 O O . MET A 1 84 ? -42.406 -31.205 96.374 1.00 92.75 84 MET A O 1
ATOM 640 N N . ILE A 1 85 ? -41.705 -33.304 96.796 1.00 92.69 85 ILE A N 1
ATOM 641 C CA . ILE A 1 85 ? -40.871 -33.450 95.595 1.00 92.69 85 ILE A CA 1
ATOM 642 C C . ILE A 1 85 ? -41.732 -33.311 94.333 1.00 92.69 85 ILE A C 1
ATOM 644 O O . ILE A 1 85 ? -41.425 -32.492 93.471 1.00 92.69 85 ILE A O 1
ATOM 648 N N . ALA A 1 86 ? -42.877 -33.995 94.256 1.00 93.94 86 ALA A N 1
ATOM 649 C CA . ALA A 1 86 ? -43.799 -33.900 93.122 1.00 93.94 86 ALA A CA 1
ATOM 650 C C . ALA A 1 86 ? -44.425 -32.499 92.953 1.00 93.94 86 ALA A C 1
ATOM 652 O O . ALA A 1 86 ? -44.840 -32.113 91.854 1.00 93.94 86 ALA A O 1
ATOM 653 N N . ALA A 1 87 ? -44.552 -31.719 94.030 1.00 94.19 87 ALA A N 1
ATOM 654 C CA . ALA A 1 87 ? -44.951 -30.314 93.945 1.00 94.19 87 ALA A CA 1
ATOM 655 C C . ALA A 1 87 ? -43.808 -29.438 93.404 1.00 94.19 87 ALA A C 1
ATOM 657 O O . ALA A 1 87 ? -44.045 -28.558 92.573 1.00 94.19 87 ALA A O 1
ATOM 658 N N . GLU A 1 88 ? -42.568 -29.704 93.817 1.00 92.25 88 GLU A N 1
ATOM 659 C CA . GLU A 1 88 ? -41.386 -29.005 93.316 1.00 92.25 88 GLU A CA 1
ATOM 660 C C . GLU A 1 88 ? -41.084 -29.330 91.846 1.00 92.25 88 GLU A C 1
ATOM 662 O O . GLU A 1 88 ? -40.790 -28.422 91.071 1.00 92.25 88 GLU A O 1
ATOM 667 N N . GLU A 1 89 ? -41.235 -30.580 91.412 1.00 94.06 89 GLU A N 1
ATOM 668 C CA . GLU A 1 89 ? -41.113 -30.963 90.002 1.00 94.06 89 GLU A CA 1
ATOM 669 C C . GLU A 1 89 ? -42.191 -30.308 89.133 1.00 94.06 89 GLU A C 1
ATOM 671 O O . GLU A 1 89 ? -41.894 -29.801 88.049 1.00 94.06 89 GLU A O 1
ATOM 676 N N . ARG A 1 90 ? -43.435 -30.212 89.619 1.00 95.31 90 ARG A N 1
ATOM 677 C CA . ARG A 1 90 ? -44.489 -29.436 88.942 1.00 95.31 90 ARG A CA 1
ATOM 678 C C . ARG A 1 90 ? -44.143 -27.951 88.838 1.00 95.31 90 ARG A C 1
ATOM 680 O O . ARG A 1 90 ? -44.381 -27.343 87.798 1.00 95.31 90 ARG A O 1
ATOM 687 N N . ARG A 1 91 ? -43.536 -27.362 89.876 1.00 96.25 91 ARG A N 1
ATOM 688 C CA . ARG A 1 91 ? -43.032 -25.979 89.815 1.00 96.25 91 ARG A CA 1
ATOM 689 C C . ARG A 1 91 ? -41.939 -25.842 88.751 1.00 96.25 91 ARG A C 1
ATOM 691 O O . ARG A 1 91 ? -42.042 -24.964 87.899 1.00 96.25 91 ARG A O 1
ATOM 698 N N . LYS A 1 92 ? -40.941 -26.731 88.770 1.00 96.25 92 LYS A N 1
ATOM 699 C CA . LYS A 1 92 ? -39.807 -26.732 87.831 1.00 96.25 92 LYS A CA 1
ATOM 700 C C . LYS A 1 92 ? -40.253 -26.934 86.383 1.00 96.25 92 LYS A C 1
ATOM 702 O O . LYS A 1 92 ? -39.775 -26.236 85.499 1.00 96.25 92 LYS A O 1
ATOM 707 N N . THR A 1 93 ? -41.191 -27.843 86.129 1.00 95.44 93 THR A N 1
ATOM 708 C CA . THR A 1 93 ? -41.726 -28.088 84.778 1.00 95.44 93 THR A CA 1
ATOM 709 C C . THR A 1 93 ? -42.509 -26.889 84.249 1.00 95.44 93 THR A C 1
ATOM 711 O O . THR A 1 93 ? -42.267 -26.479 83.118 1.00 95.44 93 THR A O 1
ATOM 714 N N . LEU A 1 94 ? -43.371 -26.264 85.060 1.00 95.25 94 LEU A N 1
ATOM 715 C CA . LEU A 1 94 ? -44.083 -25.035 84.677 1.00 95.25 94 LEU A CA 1
ATOM 716 C C . LEU A 1 94 ? -43.140 -23.851 84.430 1.00 95.25 94 LEU A C 1
ATOM 718 O O . LEU A 1 94 ? -43.406 -22.996 83.587 1.00 95.25 94 LEU A O 1
ATOM 722 N N . GLU A 1 95 ? -42.051 -23.761 85.187 1.00 95.75 95 GLU A N 1
ATOM 723 C CA . GLU A 1 95 ? -41.022 -22.749 84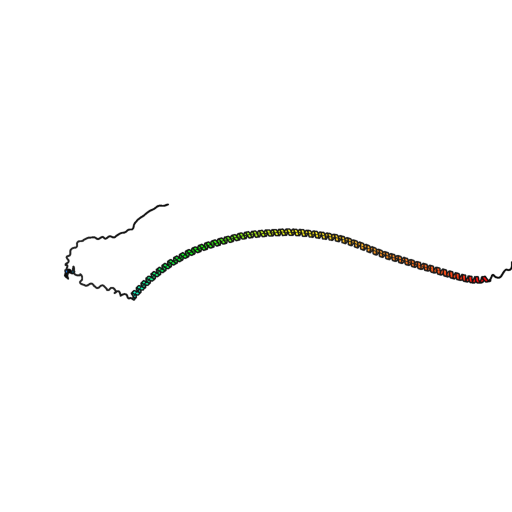.968 1.00 95.75 95 GLU A CA 1
ATOM 724 C C . GLU A 1 95 ? -40.237 -23.022 83.677 1.00 95.75 95 GLU A C 1
ATOM 726 O O . GLU A 1 95 ? -40.040 -22.113 82.870 1.00 95.75 95 GLU A O 1
ATOM 731 N N . ALA A 1 96 ? -39.875 -24.282 83.423 1.00 96.50 96 ALA A N 1
ATOM 732 C CA . ALA A 1 96 ? -39.202 -24.699 82.199 1.00 96.50 96 ALA A CA 1
ATOM 733 C C . ALA A 1 96 ? -40.065 -24.465 80.949 1.00 96.50 96 ALA A C 1
ATOM 735 O O . ALA A 1 96 ? -39.550 -23.972 79.946 1.00 96.50 96 ALA A O 1
ATOM 736 N N . THR A 1 97 ? -41.374 -24.750 80.992 1.00 95.50 97 THR A N 1
ATOM 737 C CA . THR A 1 97 ? -42.274 -24.462 79.861 1.00 95.50 97 THR A CA 1
ATOM 738 C C . THR A 1 97 ? -42.365 -22.964 79.594 1.00 95.50 97 THR A C 1
ATOM 740 O O . THR A 1 97 ? -42.195 -22.550 78.449 1.00 95.50 97 THR A O 1
ATOM 743 N N . LYS A 1 98 ? -42.519 -22.133 80.635 1.00 96.56 98 LYS A N 1
ATOM 744 C CA . LYS A 1 98 ? -42.498 -20.666 80.499 1.00 96.56 98 LYS A CA 1
ATOM 745 C C . LYS A 1 98 ? -41.184 -20.163 79.902 1.00 96.56 98 LYS A C 1
ATOM 747 O O . LYS A 1 98 ? -41.200 -19.306 79.020 1.00 96.56 98 LYS A O 1
ATOM 752 N N . LEU A 1 99 ? -40.049 -20.699 80.351 1.00 96.62 99 LEU A N 1
ATOM 753 C CA . LEU A 1 99 ? -38.739 -20.330 79.819 1.00 96.62 99 LEU A CA 1
ATOM 754 C C . LEU A 1 99 ? -38.590 -20.744 78.349 1.00 96.62 99 LEU A C 1
ATOM 756 O O . LEU A 1 99 ? -38.070 -19.972 77.547 1.00 96.62 99 LEU A O 1
ATOM 760 N N . ASN A 1 100 ? -39.078 -21.927 77.976 1.00 96.50 100 ASN A N 1
ATOM 761 C CA . ASN A 1 100 ? -39.058 -22.406 76.595 1.00 96.50 100 ASN A CA 1
ATOM 762 C C . ASN A 1 100 ? -39.961 -21.564 75.681 1.00 96.50 100 ASN A C 1
ATOM 764 O O . ASN A 1 100 ? -39.550 -21.213 74.577 1.00 96.50 100 ASN A O 1
ATOM 768 N N . GLU A 1 101 ? -41.148 -21.168 76.144 1.00 96.81 101 GLU A N 1
ATOM 769 C CA . GLU A 1 101 ? -42.027 -20.247 75.413 1.00 96.81 101 GLU A CA 1
ATOM 770 C C . GLU A 1 101 ? -41.383 -18.870 75.213 1.00 96.81 101 GLU A C 1
ATOM 772 O O . GLU A 1 101 ? -41.489 -18.286 74.131 1.00 96.81 101 GLU A O 1
ATOM 777 N N . LEU A 1 102 ? -40.699 -18.346 76.236 1.00 96.56 102 LEU A N 1
ATOM 778 C CA . LEU A 1 102 ? -39.949 -17.093 76.134 1.00 96.56 102 LEU A CA 1
ATOM 779 C C . LEU A 1 102 ? -38.793 -17.217 75.134 1.00 96.56 102 LEU A C 1
ATOM 781 O O . LEU A 1 102 ? -38.671 -16.368 74.254 1.00 96.56 102 LEU A O 1
ATOM 785 N N . LYS A 1 103 ? -38.004 -18.296 75.197 1.00 97.06 103 LYS A N 1
ATOM 786 C CA . LYS A 1 103 ? -36.933 -18.577 74.224 1.00 97.06 103 LYS A CA 1
ATOM 787 C C . LYS A 1 103 ? -37.468 -18.668 72.794 1.00 97.06 103 LYS A C 1
ATOM 789 O O . LYS A 1 103 ? -36.892 -18.064 71.896 1.00 97.06 103 LYS A O 1
ATOM 794 N N . ALA A 1 104 ? -38.595 -19.348 72.581 1.00 96.69 104 ALA A N 1
ATOM 795 C CA . ALA A 1 104 ? -39.227 -19.447 71.266 1.00 96.69 104 ALA A CA 1
ATOM 796 C C . ALA A 1 104 ? -39.699 -18.079 70.735 1.00 96.69 104 ALA A C 1
ATOM 798 O O . ALA A 1 104 ? -39.575 -17.800 69.543 1.00 96.69 104 ALA A O 1
ATOM 799 N N . LYS A 1 105 ? -40.215 -17.200 71.607 1.00 97.06 105 LYS A N 1
ATOM 800 C CA . LYS A 1 105 ? -40.572 -15.820 71.233 1.00 97.06 105 LYS A CA 1
ATOM 801 C C . LYS A 1 105 ? -39.338 -14.994 70.865 1.00 97.06 105 LYS A C 1
ATOM 803 O O . LYS A 1 105 ? -39.383 -14.300 69.855 1.00 97.06 105 LYS A O 1
ATOM 808 N N . MET A 1 106 ? -38.250 -15.100 71.632 1.00 96.88 106 MET A N 1
ATOM 809 C CA . MET A 1 106 ? -36.988 -14.409 71.332 1.00 96.88 106 MET A CA 1
ATOM 810 C C . MET A 1 106 ? -36.393 -14.880 70.001 1.00 96.88 106 MET A C 1
ATOM 812 O O . MET A 1 106 ? -36.094 -14.054 69.147 1.00 96.88 106 MET A O 1
ATOM 816 N N . SER A 1 107 ? -36.347 -16.194 69.769 1.00 97.12 107 SER A N 1
ATOM 817 C CA . SER A 1 107 ? -35.869 -16.775 68.509 1.00 97.12 107 SER A CA 1
ATOM 818 C C . SER A 1 107 ? -36.685 -16.301 67.298 1.00 97.12 107 SER A C 1
ATOM 820 O O . SER A 1 107 ? -36.102 -15.917 66.289 1.00 97.12 107 SER A O 1
ATOM 822 N N . ARG A 1 108 ? -38.021 -16.203 67.398 1.00 97.12 108 ARG A N 1
ATOM 823 C CA . ARG A 1 108 ? -38.844 -15.623 66.315 1.00 97.12 108 ARG A CA 1
ATOM 824 C C . ARG A 1 108 ? -38.545 -14.148 66.045 1.00 97.12 108 ARG A C 1
ATOM 826 O O . ARG A 1 108 ? -38.634 -13.717 64.898 1.00 97.12 108 ARG A O 1
ATOM 833 N N . ILE A 1 109 ? -38.240 -13.364 67.081 1.00 96.56 109 ILE A N 1
ATOM 834 C CA . ILE A 1 109 ? -37.866 -11.951 66.923 1.00 96.56 109 ILE A CA 1
ATOM 835 C C . ILE A 1 109 ? -36.513 -11.846 66.209 1.00 96.56 109 ILE A C 1
ATOM 837 O O . ILE A 1 109 ? -36.382 -11.049 65.282 1.00 96.56 109 ILE A O 1
ATOM 841 N N . GLU A 1 110 ? -35.540 -12.673 66.591 1.00 96.94 110 GLU A N 1
ATOM 842 C CA . GLU A 1 110 ? -34.223 -12.743 65.946 1.00 96.94 110 GLU A CA 1
ATOM 843 C C . GLU A 1 110 ? -34.327 -13.183 64.480 1.00 96.94 110 GLU A C 1
ATOM 845 O O . GLU A 1 110 ? -33.757 -12.533 63.606 1.00 96.94 110 GLU A O 1
ATOM 850 N N . GLU A 1 111 ? -35.112 -14.221 64.177 1.00 96.81 111 GLU A N 1
ATOM 851 C CA . GLU A 1 111 ? -35.370 -14.659 62.800 1.00 96.81 111 GLU A CA 1
ATOM 852 C C . GLU A 1 111 ? -36.054 -13.569 61.967 1.00 96.81 111 GLU A C 1
ATOM 854 O O . GLU A 1 111 ? -35.687 -13.345 60.813 1.00 96.81 111 GLU A O 1
ATOM 859 N N . ALA A 1 112 ? -37.028 -12.854 62.541 1.00 97.12 112 ALA A N 1
ATOM 860 C CA . ALA A 1 112 ? -37.681 -11.741 61.861 1.00 97.12 112 ALA A CA 1
ATOM 861 C C . ALA A 1 112 ? -36.701 -10.591 61.584 1.00 97.12 112 ALA A C 1
ATOM 863 O O . ALA A 1 112 ? -36.717 -10.037 60.484 1.00 97.12 112 ALA A O 1
ATOM 864 N N . ALA A 1 113 ? -35.833 -10.251 62.543 1.00 96.81 113 ALA A N 1
ATOM 865 C CA . ALA A 1 113 ? -34.791 -9.244 62.363 1.00 96.81 113 ALA A CA 1
ATOM 866 C C . ALA A 1 113 ? -33.812 -9.657 61.256 1.00 96.81 113 ALA A C 1
ATOM 868 O O . ALA A 1 113 ? -33.641 -8.912 60.290 1.00 96.81 113 ALA A O 1
ATOM 869 N N . LYS A 1 114 ? -33.291 -10.888 61.323 1.00 97.81 114 LYS A N 1
ATOM 870 C CA . LYS A 1 114 ? -32.396 -11.457 60.311 1.00 97.81 114 LYS A CA 1
ATOM 871 C C . LYS A 1 114 ? -33.026 -11.429 58.920 1.00 97.81 114 LYS A C 1
ATOM 873 O O . LYS A 1 114 ? -32.390 -10.997 57.967 1.00 97.81 114 LYS A O 1
ATOM 878 N N . LYS A 1 115 ? -34.303 -11.805 58.799 1.00 98.00 115 LYS A N 1
ATOM 879 C CA . LYS A 1 115 ? -35.019 -11.801 57.518 1.00 98.00 115 LYS A CA 1
ATOM 880 C C . LYS A 1 115 ? -35.199 -10.394 56.943 1.00 98.00 115 LYS A C 1
ATOM 882 O O . LYS A 1 115 ? -35.167 -10.228 55.724 1.00 98.00 115 LYS A O 1
ATOM 887 N N . ARG A 1 116 ? -35.387 -9.368 57.783 1.00 97.50 116 ARG A N 1
ATOM 888 C CA . ARG A 1 116 ? -35.397 -7.971 57.306 1.00 97.50 116 ARG A CA 1
ATOM 889 C C . ARG A 1 116 ? -34.025 -7.547 56.787 1.00 97.50 116 ARG A C 1
ATOM 891 O O . ARG A 1 116 ? -33.958 -6.890 55.748 1.00 97.50 116 ARG A O 1
ATOM 898 N N . ASP A 1 117 ? -32.960 -7.927 57.483 1.00 97.38 117 ASP A N 1
ATOM 899 C CA . ASP A 1 117 ? -31.596 -7.588 57.078 1.00 97.38 117 ASP A CA 1
ATOM 900 C C . ASP A 1 117 ? -31.223 -8.309 55.777 1.00 97.38 117 ASP A C 1
ATOM 902 O O . ASP A 1 117 ? -30.733 -7.672 54.848 1.00 97.38 117 ASP A O 1
ATOM 906 N N . GLU A 1 118 ? -31.566 -9.594 55.647 1.00 97.81 118 GLU A N 1
ATOM 907 C CA . GLU A 1 118 ? -31.414 -10.380 54.415 1.00 97.81 118 GLU A CA 1
ATOM 908 C C . GLU A 1 118 ? -32.130 -9.710 53.234 1.00 97.81 118 GLU A C 1
ATOM 910 O O . GLU A 1 118 ? -31.518 -9.494 52.191 1.00 97.81 118 GLU A O 1
ATOM 915 N N . LYS A 1 119 ? -33.389 -9.281 53.400 1.00 97.62 119 LYS A N 1
ATOM 916 C CA . LYS A 1 119 ? -34.132 -8.572 52.341 1.00 97.62 119 LYS A CA 1
ATOM 917 C C . LYS A 1 119 ? -33.504 -7.232 51.968 1.00 97.62 119 LYS A C 1
ATOM 919 O O . LYS A 1 119 ? -33.503 -6.856 50.797 1.00 97.62 119 LYS A O 1
ATOM 924 N N . THR A 1 120 ? -32.957 -6.521 52.948 1.00 97.69 120 THR A N 1
ATOM 925 C CA . THR A 1 120 ? -32.259 -5.252 52.714 1.00 97.69 120 THR A CA 1
ATOM 926 C C . THR A 1 120 ? -30.965 -5.483 51.933 1.00 97.69 120 THR A C 1
ATOM 928 O O . THR A 1 120 ? -30.700 -4.780 50.960 1.00 97.69 120 THR A O 1
ATOM 931 N N . GLN A 1 121 ? -30.191 -6.506 52.299 1.00 98.31 121 GLN A N 1
ATOM 932 C CA . GLN A 1 121 ? -28.965 -6.880 51.592 1.00 98.31 121 GLN A CA 1
ATOM 933 C C . GLN A 1 121 ? -29.245 -7.389 50.175 1.00 98.31 121 GLN A C 1
ATOM 935 O O . GLN A 1 121 ? -28.563 -6.983 49.238 1.00 98.31 121 GLN A O 1
ATOM 940 N N . GLU A 1 122 ? -30.276 -8.217 49.984 1.00 98.25 122 GLU A N 1
ATOM 941 C CA . GLU A 1 122 ? -30.734 -8.648 48.658 1.00 98.25 122 GLU A CA 1
ATOM 942 C C . GLU A 1 122 ? -31.064 -7.444 47.769 1.00 98.25 122 GLU A C 1
ATOM 944 O O . GLU A 1 122 ? -30.622 -7.388 46.623 1.00 98.25 122 GLU A O 1
ATOM 949 N N . PHE A 1 123 ? -31.785 -6.452 48.301 1.00 98.31 123 PHE A N 1
ATOM 950 C CA . PHE A 1 123 ? -32.131 -5.241 47.560 1.00 98.31 123 PHE A CA 1
ATOM 951 C C . PHE A 1 123 ? -30.898 -4.412 47.179 1.00 98.31 123 PHE A C 1
ATOM 953 O O . PHE A 1 123 ? -30.771 -3.988 46.026 1.00 98.31 123 PHE A O 1
ATOM 960 N N . ILE A 1 124 ? -29.972 -4.204 48.120 1.00 98.19 124 ILE A N 1
ATOM 961 C CA . ILE A 1 124 ? -28.721 -3.473 47.873 1.00 98.19 124 ILE A CA 1
ATOM 962 C C . ILE A 1 124 ? -27.900 -4.184 46.793 1.00 98.19 124 ILE A C 1
ATOM 964 O O . ILE A 1 124 ? -27.471 -3.552 45.827 1.00 98.19 124 ILE A O 1
ATOM 968 N N . ASN A 1 125 ? -27.730 -5.501 46.913 1.00 98.44 125 ASN A N 1
ATOM 969 C CA . ASN A 1 125 ? -26.946 -6.299 45.975 1.00 98.44 125 ASN A CA 1
ATOM 970 C C . ASN A 1 125 ? -27.585 -6.349 44.584 1.00 98.44 125 ASN A C 1
ATOM 972 O O . ASN A 1 125 ? -26.883 -6.184 43.588 1.00 98.44 125 ASN A O 1
ATOM 976 N N . ALA A 1 126 ? -28.906 -6.523 44.502 1.00 98.31 126 ALA A N 1
ATOM 977 C CA . ALA A 1 126 ? -29.629 -6.515 43.234 1.00 98.31 126 ALA A CA 1
ATOM 978 C C . ALA A 1 126 ? -29.520 -5.153 42.535 1.00 98.31 126 ALA A C 1
ATOM 980 O O . ALA A 1 126 ? -29.229 -5.093 41.342 1.00 98.31 126 ALA A O 1
ATOM 981 N N . THR A 1 127 ? -29.683 -4.058 43.283 1.00 98.38 127 THR A N 1
ATOM 982 C CA . THR A 1 127 ? -29.582 -2.695 42.738 1.00 98.38 127 THR A CA 1
ATOM 983 C C . THR A 1 127 ? -28.162 -2.385 42.272 1.00 98.38 127 THR A C 1
ATOM 985 O O . THR A 1 127 ? -27.977 -1.835 41.187 1.00 98.38 127 THR A O 1
ATOM 988 N N . LYS A 1 128 ? -27.151 -2.785 43.054 1.00 98.31 128 LYS A N 1
ATOM 989 C CA . LYS A 1 128 ? -25.740 -2.635 42.686 1.00 98.31 128 LYS A CA 1
ATOM 990 C C . LYS A 1 128 ? -25.410 -3.421 41.417 1.00 98.31 128 LYS A C 1
ATOM 992 O O . LYS A 1 128 ? -24.908 -2.842 40.464 1.00 98.31 128 LYS A O 1
ATOM 997 N N . SER A 1 129 ? -25.768 -4.705 41.378 1.00 98.00 129 SER A N 1
ATOM 998 C CA . SER A 1 129 ? -25.540 -5.570 40.215 1.00 98.00 129 SER A CA 1
ATOM 999 C C . SER A 1 129 ? -26.230 -5.033 38.954 1.00 98.00 129 SER A C 1
ATOM 1001 O O . SER A 1 129 ? -25.625 -4.992 37.886 1.00 98.00 129 SER A O 1
ATOM 1003 N N . ALA A 1 130 ? -27.465 -4.534 39.075 1.00 98.38 130 ALA A N 1
ATOM 1004 C CA . ALA A 1 130 ? -28.186 -3.925 37.958 1.00 98.38 130 ALA A CA 1
ATOM 1005 C C . ALA A 1 130 ? -27.501 -2.649 37.435 1.00 98.38 130 ALA A C 1
ATOM 1007 O O . ALA A 1 130 ? -27.450 -2.428 36.222 1.00 98.38 130 ALA A O 1
ATOM 1008 N N . LEU A 1 131 ? -26.961 -1.813 38.329 1.00 98.44 131 LEU A N 1
ATOM 1009 C CA . LEU A 1 131 ? -26.197 -0.628 37.941 1.00 98.44 131 LEU A CA 1
ATOM 1010 C C . LEU A 1 131 ? -24.883 -1.016 37.253 1.00 98.44 131 LEU A C 1
ATOM 1012 O O . LEU A 1 131 ? -24.595 -0.492 36.177 1.00 98.44 131 LEU A O 1
ATOM 1016 N N . ASP A 1 132 ? -24.136 -1.958 37.827 1.00 98.12 132 ASP A N 1
ATOM 1017 C CA . ASP A 1 132 ? -22.872 -2.451 37.274 1.00 98.12 132 ASP A CA 1
ATOM 1018 C C . ASP A 1 132 ? -23.089 -3.060 35.879 1.00 98.12 132 ASP A C 1
ATOM 1020 O O . ASP A 1 132 ? -22.363 -2.744 34.936 1.00 98.12 132 ASP A O 1
ATOM 1024 N N . GLN A 1 133 ? -24.151 -3.854 35.702 1.00 98.44 133 GLN A N 1
ATOM 1025 C CA . GLN A 1 133 ? -24.533 -4.405 34.402 1.00 98.44 133 GLN A CA 1
ATOM 1026 C C . GLN A 1 133 ? -24.892 -3.303 33.398 1.00 98.44 133 GLN A C 1
ATOM 1028 O O . GLN A 1 133 ? -24.461 -3.357 32.247 1.00 98.44 133 GLN A O 1
ATOM 1033 N N . LYS A 1 134 ? -25.661 -2.286 33.810 1.00 98.50 134 LYS A N 1
ATOM 1034 C CA . LYS A 1 134 ? -26.021 -1.164 32.932 1.00 98.50 134 LYS A CA 1
ATOM 1035 C C . LYS A 1 134 ? -24.788 -0.373 32.496 1.00 98.50 134 LYS A C 1
ATOM 1037 O O . LYS A 1 134 ? -24.689 -0.015 31.324 1.00 98.50 134 LYS A O 1
ATOM 1042 N N . MET A 1 135 ? -23.860 -0.119 33.417 1.00 98.44 135 MET A N 1
ATOM 1043 C CA . MET A 1 135 ? -22.605 0.567 33.113 1.00 98.44 135 MET A CA 1
ATOM 1044 C C . MET A 1 135 ? -21.737 -0.257 32.168 1.00 98.44 135 MET A C 1
ATOM 1046 O O . MET A 1 135 ? -21.261 0.290 31.180 1.00 98.44 135 MET A O 1
ATOM 1050 N N . LYS A 1 136 ? -21.619 -1.567 32.405 1.00 98.19 136 LYS A N 1
ATOM 1051 C CA . LYS A 1 136 ? -20.881 -2.485 31.532 1.00 98.19 136 LYS A CA 1
ATOM 1052 C C . LYS A 1 136 ? -21.449 -2.519 30.109 1.00 98.19 136 LYS A C 1
ATOM 1054 O O . LYS A 1 136 ? -20.705 -2.364 29.150 1.00 98.19 136 LYS A O 1
ATOM 1059 N N . ILE A 1 137 ? -22.770 -2.633 29.962 1.00 98.31 137 ILE A N 1
ATOM 1060 C CA . ILE A 1 137 ? -23.420 -2.593 28.641 1.00 98.31 137 ILE A CA 1
ATOM 1061 C C . ILE A 1 137 ? -23.185 -1.239 27.960 1.00 98.31 137 ILE A C 1
ATOM 1063 O O . ILE A 1 137 ? -22.992 -1.178 26.748 1.00 98.31 137 ILE A O 1
ATOM 1067 N N . HIS A 1 138 ? -23.227 -0.138 28.716 1.00 98.25 138 HIS A N 1
ATOM 1068 C CA . HIS A 1 138 ? -22.961 1.187 28.165 1.00 98.25 138 HIS A CA 1
ATOM 1069 C C . HIS A 1 138 ? -21.518 1.312 27.665 1.00 98.25 138 HIS A C 1
ATOM 1071 O O . HIS A 1 138 ? -21.307 1.817 26.565 1.00 98.25 138 HIS A O 1
ATOM 1077 N N . THR A 1 139 ? -20.533 0.856 28.444 1.00 98.31 139 THR A N 1
ATOM 1078 C CA . THR A 1 139 ? -19.124 0.886 28.035 1.00 98.31 139 THR A CA 1
ATOM 1079 C C . THR A 1 139 ? -18.875 -0.013 26.832 1.00 98.31 139 THR A C 1
ATOM 1081 O O . THR A 1 139 ? -18.271 0.452 25.878 1.00 98.31 139 THR A O 1
ATOM 1084 N N . GLU A 1 140 ? -19.421 -1.232 26.815 1.00 98.19 140 GLU A N 1
ATOM 1085 C CA . GLU A 1 140 ? -19.284 -2.160 25.683 1.00 98.19 140 GLU A CA 1
ATOM 1086 C C . GLU A 1 140 ? -19.865 -1.568 24.392 1.00 98.19 140 GLU A C 1
ATOM 1088 O O . GLU A 1 140 ? -19.184 -1.535 23.374 1.00 98.19 140 GLU A O 1
ATOM 1093 N N . LYS A 1 141 ? -21.081 -1.004 24.434 1.00 98.25 141 LYS A N 1
ATOM 1094 C CA . LYS A 1 141 ? -21.691 -0.347 23.261 1.00 98.25 141 LYS A CA 1
ATOM 1095 C C . LYS A 1 141 ? -20.903 0.866 22.783 1.00 98.25 141 LYS A C 1
ATOM 1097 O O . LYS A 1 141 ? -20.840 1.141 21.588 1.00 98.25 141 LYS A O 1
ATOM 1102 N N . HIS A 1 142 ? -20.357 1.632 23.721 1.00 98.25 142 HIS A N 1
ATOM 1103 C CA . HIS A 1 142 ? -19.544 2.792 23.395 1.00 98.25 142 HIS A CA 1
ATOM 1104 C C . HIS A 1 142 ? -18.217 2.373 22.748 1.00 98.25 142 HIS A C 1
ATOM 1106 O O . HIS A 1 142 ? -17.811 2.963 21.750 1.00 98.25 142 HIS A O 1
ATOM 1112 N N . GLU A 1 143 ? -17.565 1.338 23.275 1.00 98.12 143 GLU A N 1
ATOM 1113 C CA . GLU A 1 143 ? -16.344 0.763 22.707 1.00 98.12 143 GLU A CA 1
ATOM 1114 C C . GLU A 1 143 ? -16.588 0.134 21.334 1.00 98.12 143 GLU A C 1
ATOM 1116 O O . GLU A 1 143 ? -15.788 0.355 20.430 1.00 98.12 143 GLU A O 1
ATOM 1121 N N . GLU A 1 144 ? -17.706 -0.567 21.140 1.00 98.31 144 GLU A N 1
ATOM 1122 C CA . GLU A 1 144 ? -18.121 -1.111 19.843 1.00 98.31 144 GLU A CA 1
ATOM 1123 C C . GLU A 1 144 ? -18.327 0.009 18.812 1.00 98.31 144 GLU A C 1
ATOM 1125 O O . GLU A 1 144 ? -17.735 -0.022 17.735 1.00 98.31 144 GLU A O 1
ATOM 1130 N N . PHE A 1 145 ? -19.067 1.066 19.170 1.00 98.19 145 PHE A N 1
ATOM 1131 C CA . PHE A 1 145 ? -19.276 2.222 18.293 1.00 98.19 145 PHE A CA 1
ATOM 1132 C C . PHE A 1 145 ? -17.964 2.926 17.915 1.00 98.19 145 PHE A C 1
ATOM 1134 O O . PHE A 1 145 ? -17.750 3.282 16.753 1.00 98.19 145 PHE A O 1
ATOM 1141 N N . LEU A 1 146 ? -17.076 3.139 18.890 1.00 98.38 146 LEU A N 1
ATOM 1142 C CA . LEU A 1 146 ? -15.761 3.718 18.625 1.00 98.38 146 LEU A CA 1
ATOM 1143 C C . LEU A 1 146 ? -14.899 2.784 17.771 1.00 98.38 146 LEU A C 1
ATOM 1145 O O . LEU A 1 146 ? -14.213 3.261 16.868 1.00 98.38 146 LEU A O 1
ATOM 1149 N N . GLY A 1 147 ? -14.951 1.476 18.021 1.00 98.56 147 GLY A N 1
ATOM 1150 C CA . GLY A 1 147 ? -14.272 0.452 17.233 1.00 98.56 147 GLY A CA 1
ATOM 1151 C C . GLY A 1 147 ? -14.689 0.494 15.765 1.00 98.56 147 GLY A C 1
ATOM 1152 O O . GLY A 1 147 ? -13.826 0.581 14.890 1.00 98.56 147 GLY A O 1
ATOM 1153 N N . ASP A 1 148 ? -15.993 0.549 15.497 1.00 98.38 148 ASP A N 1
ATOM 1154 C CA . ASP A 1 148 ? -16.556 0.679 14.150 1.00 98.38 148 ASP A CA 1
ATOM 1155 C C . ASP A 1 148 ? -16.102 1.966 13.452 1.00 98.38 148 ASP A C 1
ATOM 1157 O O . ASP A 1 148 ? -15.747 1.956 12.269 1.00 98.38 148 ASP A O 1
ATOM 1161 N N . LEU A 1 149 ? -16.102 3.092 14.173 1.00 98.25 149 LEU A N 1
ATOM 1162 C CA . LEU A 1 149 ? -15.660 4.374 13.628 1.00 98.25 149 LEU A CA 1
ATOM 1163 C C . LEU A 1 149 ? -14.168 4.344 13.281 1.00 98.25 149 LEU A C 1
ATOM 1165 O O . LEU A 1 149 ? -13.775 4.776 12.197 1.00 98.25 149 LEU A O 1
ATOM 1169 N N . ILE A 1 150 ? -13.345 3.795 14.175 1.00 98.38 150 ILE A N 1
ATOM 1170 C CA . ILE A 1 150 ? -11.908 3.629 13.950 1.00 98.38 150 ILE A CA 1
ATOM 1171 C C . ILE A 1 150 ? -11.658 2.704 12.756 1.00 98.38 150 ILE A C 1
ATOM 1173 O O . ILE A 1 150 ? -10.805 3.023 11.929 1.00 98.38 150 ILE A O 1
ATOM 1177 N N . SER A 1 151 ? -12.393 1.594 12.631 1.00 98.12 151 SER A N 1
ATOM 1178 C CA . SER A 1 151 ? -12.259 0.673 11.496 1.00 98.12 151 SER A CA 1
ATOM 1179 C C . SER A 1 151 ? -12.558 1.378 10.176 1.00 98.12 151 SER A C 1
ATOM 1181 O O . SER A 1 151 ? -11.728 1.352 9.275 1.00 98.12 151 SER A O 1
ATOM 1183 N N . LYS A 1 152 ? -13.670 2.120 10.089 1.00 98.25 152 LYS A N 1
ATOM 1184 C CA . LYS A 1 152 ? -14.026 2.884 8.879 1.00 98.25 152 LYS A CA 1
ATOM 1185 C C . LYS A 1 152 ? -12.957 3.901 8.484 1.00 98.25 152 LYS A C 1
ATOM 1187 O O . LYS A 1 152 ? -12.677 4.079 7.301 1.00 98.25 152 LYS A O 1
ATOM 1192 N N . VAL A 1 153 ? -12.361 4.582 9.465 1.00 98.06 153 VAL A N 1
ATOM 1193 C CA . VAL A 1 153 ? -11.271 5.534 9.210 1.00 98.06 153 VAL A CA 1
ATOM 1194 C C . VAL A 1 153 ? -10.020 4.809 8.711 1.00 98.06 153 VAL A C 1
ATOM 1196 O O . VAL A 1 153 ? -9.398 5.276 7.759 1.00 98.06 153 VAL A O 1
ATOM 1199 N N . LYS A 1 154 ? -9.664 3.663 9.305 1.00 98.38 154 LYS A N 1
ATOM 1200 C CA . LYS A 1 154 ? -8.538 2.836 8.844 1.00 98.38 154 LYS A CA 1
ATOM 1201 C C . LYS A 1 154 ? -8.740 2.354 7.408 1.00 98.38 154 LYS A C 1
ATOM 1203 O O . LYS A 1 154 ? -7.834 2.526 6.600 1.00 98.38 154 LYS A O 1
ATOM 1208 N N . ASP A 1 155 ? -9.928 1.854 7.078 1.00 98.00 155 ASP A N 1
ATOM 1209 C CA . ASP A 1 155 ? -10.261 1.394 5.726 1.00 98.00 155 ASP A CA 1
ATOM 1210 C C . ASP A 1 155 ? -10.141 2.538 4.708 1.00 98.00 155 ASP A C 1
ATOM 1212 O O . ASP A 1 155 ? -9.565 2.375 3.633 1.00 98.00 155 ASP A O 1
ATOM 1216 N N . HIS A 1 156 ? -10.629 3.735 5.058 1.00 98.06 156 HIS A N 1
ATOM 1217 C CA . HIS A 1 156 ? -10.501 4.908 4.194 1.00 98.06 156 HIS A CA 1
ATOM 1218 C C . HIS A 1 156 ? -9.035 5.309 3.977 1.00 98.06 156 HIS A C 1
ATOM 1220 O O . HIS A 1 156 ? -8.649 5.643 2.857 1.00 98.06 156 HIS A O 1
ATOM 1226 N N . LEU A 1 157 ? -8.204 5.277 5.024 1.00 97.88 157 LEU A N 1
ATOM 1227 C CA . LEU A 1 157 ? -6.769 5.545 4.898 1.00 97.88 157 LEU A CA 1
ATOM 1228 C C . LEU A 1 157 ? -6.082 4.518 3.991 1.00 97.88 157 LEU A C 1
ATOM 1230 O O . LEU A 1 157 ? -5.306 4.909 3.124 1.00 97.88 157 LEU A O 1
ATOM 1234 N N . GLU A 1 158 ? -6.421 3.234 4.119 1.00 97.88 158 GLU A N 1
ATOM 1235 C CA . GLU A 1 158 ? -5.878 2.182 3.255 1.00 97.88 158 GLU A CA 1
ATOM 1236 C C . GLU A 1 158 ? -6.278 2.383 1.784 1.00 97.88 158 GLU A C 1
ATOM 1238 O O . GLU A 1 158 ? -5.453 2.220 0.883 1.00 97.88 158 GLU A O 1
ATOM 1243 N N . ILE A 1 159 ? -7.525 2.786 1.518 1.00 97.69 159 ILE A N 1
ATOM 1244 C CA . ILE A 1 159 ? -7.988 3.110 0.160 1.00 97.69 159 ILE A CA 1
ATOM 1245 C C . ILE A 1 159 ? -7.203 4.295 -0.414 1.00 97.69 159 ILE A C 1
ATOM 1247 O O . ILE A 1 159 ? -6.760 4.240 -1.564 1.00 97.69 159 ILE A O 1
ATOM 1251 N N . VAL A 1 160 ? -7.002 5.353 0.376 1.00 98.00 160 VAL A N 1
ATOM 1252 C CA . VAL A 1 160 ? -6.215 6.525 -0.037 1.00 98.00 160 VAL A CA 1
ATOM 1253 C C . VAL A 1 160 ? -4.764 6.135 -0.330 1.00 98.00 160 VAL A C 1
ATOM 1255 O O . VAL A 1 160 ? -4.215 6.557 -1.348 1.00 98.00 160 VAL A O 1
ATOM 1258 N N . ASP A 1 161 ? -4.155 5.294 0.506 1.00 96.88 161 ASP A N 1
ATOM 1259 C CA . ASP A 1 161 ? -2.794 4.795 0.298 1.00 96.88 161 ASP A CA 1
ATOM 1260 C C . ASP A 1 161 ? -2.681 3.955 -0.977 1.00 96.88 161 ASP A C 1
ATOM 1262 O O . ASP A 1 161 ? -1.769 4.184 -1.776 1.00 96.88 161 ASP A O 1
ATOM 1266 N N . LYS A 1 162 ? -3.634 3.048 -1.224 1.00 97.62 162 LYS A N 1
ATOM 1267 C CA . LYS A 1 162 ? -3.702 2.274 -2.474 1.00 97.62 162 LYS A CA 1
ATOM 1268 C C . LYS A 1 162 ? -3.844 3.179 -3.692 1.00 97.62 162 LYS A C 1
ATOM 1270 O O . LYS A 1 162 ? -3.166 2.967 -4.694 1.00 97.62 162 LYS A O 1
ATOM 1275 N N . HIS A 1 163 ? -4.688 4.209 -3.619 1.00 97.00 163 HIS A N 1
ATOM 1276 C CA . HIS A 1 163 ? -4.851 5.151 -4.724 1.00 97.00 163 HIS A CA 1
ATOM 1277 C C . HIS A 1 163 ? -3.575 5.965 -4.980 1.00 97.00 163 HIS A C 1
ATOM 1279 O O . HIS A 1 163 ? -3.183 6.152 -6.135 1.00 97.00 163 HIS A O 1
ATOM 1285 N N . ARG A 1 164 ? -2.880 6.394 -3.915 1.00 97.81 164 ARG A N 1
ATOM 1286 C CA . ARG A 1 164 ? -1.579 7.066 -4.028 1.00 97.81 164 ARG A CA 1
ATOM 1287 C C . ARG A 1 164 ? -0.552 6.157 -4.700 1.00 97.81 164 ARG A C 1
ATOM 1289 O O . ARG A 1 164 ? 0.065 6.584 -5.668 1.00 97.81 164 ARG A O 1
ATOM 1296 N N . GLN A 1 165 ? -0.410 4.917 -4.229 1.00 96.44 165 GLN A N 1
ATOM 1297 C CA . GLN A 1 165 ? 0.507 3.930 -4.811 1.00 96.44 165 GLN A CA 1
ATOM 1298 C C . GLN A 1 165 ? 0.188 3.672 -6.283 1.00 96.44 165 GLN A C 1
ATOM 1300 O O . GLN A 1 165 ? 1.069 3.813 -7.119 1.00 96.44 165 GLN A O 1
ATOM 1305 N N . SER A 1 166 ? -1.077 3.415 -6.623 1.00 96.62 166 SER A N 1
ATOM 1306 C CA . SER A 1 166 ? -1.496 3.206 -8.013 1.00 96.62 166 SER A CA 1
ATOM 1307 C C . SER A 1 166 ? -1.189 4.409 -8.911 1.00 96.62 166 SER A C 1
ATOM 1309 O O . SER A 1 166 ? -0.840 4.223 -10.076 1.00 96.62 166 SER A O 1
ATOM 1311 N N . THR A 1 167 ? -1.327 5.632 -8.395 1.00 95.44 167 THR A N 1
ATOM 1312 C CA . THR A 1 167 ? -1.026 6.857 -9.150 1.00 95.44 167 THR A CA 1
ATOM 1313 C C . THR A 1 167 ? 0.478 7.014 -9.362 1.00 95.44 167 THR A C 1
ATOM 1315 O O . THR A 1 167 ? 0.908 7.299 -10.477 1.00 95.44 167 THR A O 1
ATOM 1318 N N . THR A 1 168 ? 1.282 6.780 -8.321 1.00 95.81 168 THR A N 1
ATOM 1319 C CA . THR A 1 168 ? 2.748 6.786 -8.409 1.00 95.81 168 THR A CA 1
ATOM 1320 C C . THR A 1 168 ? 3.245 5.711 -9.373 1.00 95.81 168 THR A C 1
ATOM 1322 O O . THR A 1 168 ? 3.943 6.038 -10.324 1.00 95.81 168 THR A O 1
ATOM 1325 N N . GLU A 1 169 ? 2.796 4.464 -9.221 1.00 96.06 169 GLU A N 1
ATOM 1326 C CA . GLU A 1 169 ? 3.167 3.357 -10.107 1.00 96.06 169 GLU A CA 1
ATOM 1327 C C . GLU A 1 169 ? 2.781 3.621 -11.565 1.00 96.06 169 GLU A C 1
ATOM 1329 O O . GLU A 1 169 ? 3.529 3.278 -12.477 1.00 96.06 169 GLU A O 1
ATOM 1334 N N . SER A 1 170 ? 1.614 4.225 -11.813 1.00 95.06 170 SER A N 1
ATOM 1335 C CA . SER A 1 170 ? 1.214 4.600 -13.171 1.00 95.06 170 SER A CA 1
ATOM 1336 C C . SER A 1 170 ? 2.098 5.709 -13.747 1.00 95.06 170 SER A C 1
ATOM 1338 O O . SER A 1 170 ? 2.390 5.683 -14.943 1.00 95.06 170 SER A O 1
ATOM 1340 N N . GLY A 1 171 ? 2.510 6.682 -12.930 1.00 94.88 171 GLY A N 1
ATOM 1341 C CA . GLY A 1 171 ? 3.430 7.745 -13.339 1.00 94.88 171 GLY A CA 1
ATOM 1342 C C . GLY A 1 171 ? 4.830 7.215 -13.653 1.00 94.88 171 GLY A C 1
ATOM 1343 O O . GLY A 1 171 ? 5.410 7.572 -14.681 1.00 94.88 171 GLY A O 1
ATOM 1344 N N . ASP A 1 172 ? 5.333 6.306 -12.819 1.00 94.88 172 ASP A N 1
ATOM 1345 C CA . ASP A 1 172 ? 6.627 5.650 -13.010 1.00 94.88 172 ASP A CA 1
ATOM 1346 C C . ASP A 1 172 ? 6.618 4.790 -14.280 1.00 94.88 172 ASP A C 1
ATOM 1348 O O . ASP A 1 172 ? 7.521 4.909 -15.106 1.00 94.88 172 ASP A O 1
ATOM 1352 N N . LYS A 1 173 ? 5.553 4.005 -14.512 1.00 96.06 173 LYS A N 1
ATOM 1353 C CA . LYS A 1 173 ? 5.378 3.218 -15.747 1.00 96.06 173 LYS A CA 1
ATOM 1354 C C . LYS A 1 173 ? 5.399 4.088 -17.000 1.00 96.06 173 LYS A C 1
ATOM 1356 O O . LYS A 1 173 ? 6.134 3.778 -17.927 1.00 96.06 173 LYS A O 1
ATOM 1361 N N . MET A 1 174 ? 4.652 5.195 -17.018 1.00 94.38 174 MET A N 1
ATOM 1362 C CA . MET A 1 174 ? 4.656 6.121 -18.159 1.00 94.38 174 MET A CA 1
ATOM 1363 C C . MET A 1 174 ? 6.052 6.720 -18.394 1.00 94.38 174 MET A C 1
ATOM 1365 O O . MET A 1 174 ? 6.496 6.855 -19.533 1.00 94.38 174 MET A O 1
ATOM 1369 N N . THR A 1 175 ? 6.768 7.060 -17.320 1.00 95.94 175 THR A N 1
ATOM 1370 C CA . THR A 1 175 ? 8.129 7.610 -17.411 1.00 95.94 175 THR A CA 1
ATOM 1371 C C . THR A 1 175 ? 9.111 6.581 -17.974 1.00 95.94 175 THR A C 1
ATOM 1373 O O . THR A 1 175 ? 9.889 6.906 -18.873 1.00 95.94 175 THR A O 1
ATOM 1376 N N . GLU A 1 176 ? 9.038 5.336 -17.503 1.00 96.44 176 GLU A N 1
ATOM 1377 C CA . GLU A 1 176 ? 9.838 4.215 -18.007 1.00 96.44 176 GLU A CA 1
ATOM 1378 C C . GLU A 1 176 ? 9.501 3.870 -19.463 1.00 96.44 176 GLU A C 1
ATOM 1380 O O . GLU A 1 176 ? 10.401 3.655 -20.272 1.00 96.44 176 GLU A O 1
ATOM 1385 N N . GLU A 1 177 ? 8.225 3.882 -19.852 1.00 97.19 177 GLU A N 1
ATOM 1386 C CA . GLU A 1 177 ? 7.804 3.673 -21.242 1.00 97.19 177 GLU A CA 1
ATOM 1387 C C . GLU A 1 177 ? 8.382 4.744 -22.179 1.00 97.19 177 GLU A C 1
ATOM 1389 O O . GLU A 1 177 ? 8.950 4.419 -23.227 1.00 97.19 177 GLU A O 1
ATOM 1394 N N . VAL A 1 178 ? 8.308 6.021 -21.789 1.00 97.56 178 VAL A N 1
ATOM 1395 C CA . VAL A 1 178 ? 8.900 7.129 -22.556 1.00 97.56 178 VAL A CA 1
ATOM 1396 C C . VAL A 1 178 ? 10.422 6.994 -22.632 1.00 97.56 178 VAL A C 1
ATOM 1398 O O . VAL A 1 178 ? 11.000 7.187 -23.706 1.00 97.56 178 VAL A O 1
ATOM 1401 N N . ARG A 1 179 ? 11.076 6.631 -21.522 1.00 97.44 179 ARG A N 1
ATOM 1402 C CA . ARG A 1 179 ? 12.523 6.389 -21.468 1.00 97.44 179 ARG A CA 1
ATOM 1403 C C . ARG A 1 179 ? 12.930 5.271 -22.430 1.00 97.44 179 ARG A C 1
ATOM 1405 O O . ARG A 1 179 ? 13.808 5.489 -23.263 1.00 97.44 179 ARG A O 1
ATOM 1412 N N . ASN A 1 180 ? 12.266 4.120 -22.366 1.00 97.56 180 ASN A N 1
ATOM 1413 C CA . ASN A 1 180 ? 12.548 2.967 -23.220 1.00 97.56 180 ASN A CA 1
ATOM 1414 C C . ASN A 1 180 ? 12.323 3.289 -24.703 1.00 97.56 180 ASN A C 1
ATOM 1416 O O . ASN A 1 180 ? 13.153 2.946 -25.545 1.00 97.56 180 ASN A O 1
ATOM 1420 N N . SER A 1 181 ? 11.250 4.017 -25.031 1.00 97.94 181 SER A N 1
ATOM 1421 C CA . SER A 1 181 ? 10.998 4.468 -26.404 1.00 97.94 181 SER A CA 1
ATOM 1422 C C . SER A 1 181 ? 12.109 5.389 -26.923 1.00 97.94 181 SER A C 1
ATOM 1424 O O . SER A 1 181 ? 12.541 5.276 -28.075 1.00 97.94 181 SER A O 1
ATOM 1426 N N . LEU A 1 182 ? 12.609 6.296 -26.078 1.00 97.50 182 LEU A N 1
ATOM 1427 C CA . LEU A 1 182 ? 13.714 7.181 -26.434 1.00 97.50 182 LEU A CA 1
ATOM 1428 C C . LEU A 1 182 ? 15.020 6.401 -26.634 1.00 97.50 182 LEU A C 1
ATOM 1430 O O . LEU A 1 182 ? 15.720 6.640 -27.619 1.00 97.50 182 LEU A O 1
ATOM 1434 N N . GLU A 1 183 ? 15.332 5.463 -25.741 1.00 97.56 183 GLU A N 1
ATOM 1435 C CA . GLU A 1 183 ? 16.508 4.596 -25.859 1.00 97.56 183 GLU A CA 1
ATOM 1436 C C . GLU A 1 183 ? 16.474 3.769 -27.146 1.00 97.56 183 GLU A C 1
ATOM 1438 O O . GLU A 1 183 ? 17.463 3.733 -27.878 1.00 97.56 183 GLU A O 1
ATOM 1443 N N . GLU A 1 184 ? 15.331 3.174 -27.485 1.00 98.06 184 GLU A N 1
ATOM 1444 C CA . GLU A 1 184 ? 15.174 2.404 -28.718 1.00 98.06 184 GLU A CA 1
ATOM 1445 C C . GLU A 1 184 ? 15.345 3.271 -29.973 1.00 98.06 184 GLU A C 1
ATOM 1447 O O . GLU A 1 184 ? 16.017 2.869 -30.931 1.00 98.06 184 GLU A O 1
ATOM 1452 N N . ARG A 1 185 ? 14.802 4.495 -29.966 1.00 98.25 185 ARG A N 1
ATOM 1453 C CA . ARG A 1 185 ? 15.007 5.456 -31.059 1.00 98.25 185 ARG A CA 1
ATOM 1454 C C . ARG A 1 185 ? 16.474 5.839 -31.216 1.00 98.25 185 ARG A C 1
ATOM 1456 O O . ARG A 1 185 ? 16.958 5.918 -32.346 1.00 98.25 185 ARG A O 1
ATOM 1463 N N . LEU A 1 186 ? 17.177 6.087 -30.111 1.00 97.81 186 LEU A N 1
ATOM 1464 C CA . LEU A 1 186 ? 18.604 6.413 -30.129 1.00 97.81 186 LEU A CA 1
ATOM 1465 C C . LEU A 1 186 ? 19.444 5.224 -30.609 1.00 97.81 186 LEU A C 1
ATOM 1467 O O . LEU A 1 186 ? 20.328 5.416 -31.444 1.00 97.81 186 LEU A O 1
ATOM 1471 N N . ARG A 1 187 ? 19.126 4.006 -30.153 1.00 98.25 187 ARG A N 1
ATOM 1472 C CA . ARG A 1 187 ? 19.775 2.765 -30.594 1.00 98.25 187 ARG A CA 1
ATOM 1473 C C . ARG A 1 187 ? 19.622 2.575 -32.102 1.00 98.25 187 ARG A C 1
ATOM 1475 O O . ARG A 1 187 ? 20.621 2.476 -32.804 1.00 98.25 187 ARG A O 1
ATOM 1482 N N . THR A 1 188 ? 18.389 2.643 -32.604 1.00 97.88 188 THR A N 1
ATOM 1483 C CA . THR A 1 188 ? 18.083 2.495 -34.038 1.00 97.88 188 THR A CA 1
ATOM 1484 C C . THR A 1 188 ? 18.798 3.560 -34.876 1.00 97.88 188 THR A C 1
ATOM 1486 O O . THR A 1 188 ? 19.345 3.266 -35.936 1.00 97.88 188 THR A O 1
ATOM 1489 N N . ALA A 1 189 ? 18.842 4.809 -34.401 1.00 98.06 189 ALA A N 1
ATOM 1490 C CA . ALA A 1 189 ? 19.559 5.881 -35.087 1.00 98.06 189 ALA A CA 1
ATOM 1491 C C . ALA A 1 189 ? 21.083 5.650 -35.120 1.00 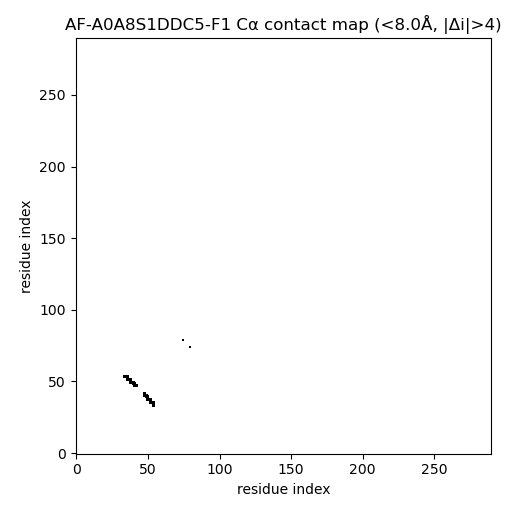98.06 189 ALA A C 1
ATOM 1493 O O . ALA A 1 189 ? 21.722 5.984 -36.120 1.00 98.06 189 ALA A O 1
ATOM 1494 N N . SER A 1 190 ? 21.667 5.086 -34.055 1.00 97.44 190 SER A N 1
ATOM 1495 C CA . SER A 1 190 ? 23.084 4.694 -34.025 1.00 97.44 190 SER A CA 1
ATOM 1496 C C . SER A 1 190 ? 23.362 3.566 -35.012 1.00 97.44 190 SER A C 1
ATOM 1498 O O . SER A 1 190 ? 24.228 3.715 -35.869 1.00 97.44 190 SER A O 1
ATOM 1500 N N . GLU A 1 191 ? 22.563 2.497 -34.970 1.00 97.88 191 GLU A N 1
ATOM 1501 C CA . GLU A 1 191 ? 22.674 1.345 -35.873 1.00 97.88 191 GLU A CA 1
ATOM 1502 C C . GLU A 1 191 ? 22.585 1.776 -37.343 1.00 97.88 191 GLU A C 1
ATOM 1504 O O . GLU A 1 191 ? 23.417 1.384 -38.158 1.00 97.88 191 GLU A O 1
ATOM 1509 N N . GLN A 1 192 ? 21.645 2.663 -37.688 1.00 98.12 192 GLN A N 1
ATOM 1510 C CA . GLN A 1 192 ? 21.518 3.200 -39.047 1.00 98.12 192 GLN A CA 1
ATOM 1511 C C . GLN A 1 192 ? 22.740 4.023 -39.479 1.00 98.12 192 GLN A C 1
ATOM 1513 O O . GLN A 1 192 ? 23.179 3.932 -40.630 1.00 98.12 192 GLN A O 1
ATOM 1518 N N . ARG A 1 193 ? 23.304 4.839 -38.577 1.00 97.88 193 ARG A N 1
ATOM 1519 C CA . ARG A 1 193 ? 24.525 5.615 -38.858 1.00 97.88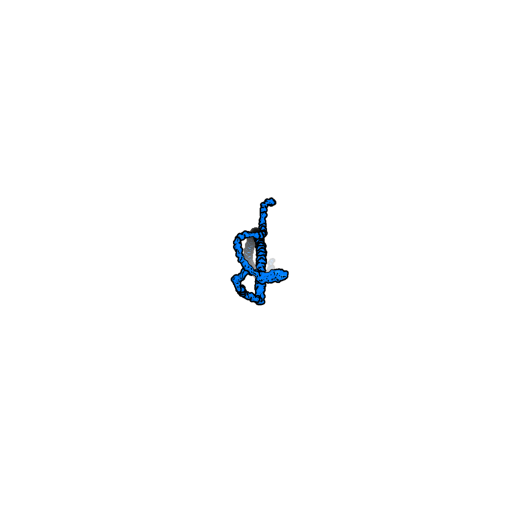 193 ARG A CA 1
ATOM 1520 C C . ARG A 1 193 ? 25.725 4.699 -39.066 1.00 97.88 193 ARG A C 1
ATOM 1522 O O . ARG A 1 193 ? 26.477 4.902 -40.021 1.00 97.88 193 ARG A O 1
ATOM 1529 N N . GLU A 1 194 ? 25.889 3.701 -38.206 1.00 98.06 194 GLU A N 1
ATOM 1530 C CA . GLU A 1 194 ? 26.952 2.701 -38.294 1.00 98.06 194 GLU A CA 1
ATOM 1531 C C . GLU A 1 194 ? 26.831 1.870 -39.570 1.00 98.06 194 GLU A C 1
ATOM 1533 O O . GLU A 1 194 ? 27.814 1.706 -40.291 1.00 98.06 194 GLU A O 1
ATOM 1538 N N . GLU A 1 195 ? 25.626 1.416 -39.916 1.00 98.12 195 GLU A N 1
ATOM 1539 C CA . GLU A 1 195 ? 25.374 0.668 -41.145 1.00 98.12 195 GLU A CA 1
ATOM 1540 C C . GLU A 1 195 ? 25.683 1.514 -42.388 1.00 98.12 195 GLU A C 1
ATOM 1542 O O . GLU A 1 195 ? 26.332 1.036 -43.325 1.00 98.12 195 GLU A O 1
ATOM 1547 N N . HIS A 1 196 ? 25.264 2.784 -42.405 1.00 98.00 196 HIS A N 1
ATOM 1548 C CA . HIS A 1 196 ? 25.586 3.699 -43.497 1.00 98.00 196 HIS A CA 1
ATOM 1549 C C . HIS A 1 196 ? 27.101 3.903 -43.632 1.00 98.00 196 HIS A C 1
ATOM 1551 O O . HIS A 1 196 ? 27.637 3.788 -44.737 1.00 98.00 196 HIS A O 1
ATOM 1557 N N . LEU A 1 197 ? 27.806 4.154 -42.524 1.00 97.94 197 LEU A N 1
ATOM 1558 C CA . LEU A 1 197 ? 29.260 4.309 -42.531 1.00 97.94 197 LEU A CA 1
ATOM 1559 C C . LEU A 1 197 ? 29.954 3.026 -43.004 1.00 97.94 197 LEU A C 1
ATOM 1561 O O . LEU A 1 197 ? 30.849 3.089 -43.846 1.00 97.94 197 LEU A O 1
ATOM 1565 N N . ARG A 1 198 ? 29.493 1.859 -42.540 1.00 98.12 198 ARG A N 1
ATOM 1566 C CA . ARG A 1 198 ? 30.002 0.552 -42.970 1.00 98.12 198 ARG A CA 1
ATOM 1567 C C . ARG A 1 198 ? 29.854 0.365 -44.478 1.00 98.12 198 ARG A C 1
ATOM 1569 O O . ARG A 1 198 ? 30.808 -0.044 -45.129 1.00 98.12 198 ARG A O 1
ATOM 1576 N N . LYS A 1 199 ? 28.695 0.715 -45.051 1.00 98.25 199 LYS A N 1
ATOM 1577 C CA . LYS A 1 199 ? 28.459 0.659 -46.506 1.00 98.25 199 LYS A CA 1
ATOM 1578 C C . LYS A 1 199 ? 29.412 1.572 -47.284 1.00 98.25 199 LYS A C 1
ATOM 1580 O O . LYS A 1 199 ? 29.890 1.177 -48.344 1.00 98.25 199 LYS A O 1
ATOM 1585 N N . GLN A 1 200 ? 29.697 2.774 -46.781 1.00 97.81 200 GLN A N 1
ATOM 1586 C CA . GLN A 1 200 ? 30.654 3.686 -47.422 1.00 97.81 200 GLN A CA 1
ATOM 1587 C C . GLN A 1 200 ? 32.085 3.137 -47.371 1.00 97.81 200 GLN A C 1
ATOM 1589 O O . GLN A 1 200 ? 32.790 3.167 -48.379 1.00 97.81 200 GLN A O 1
ATOM 1594 N N . LEU A 1 201 ? 32.500 2.593 -46.223 1.00 97.62 201 LEU A N 1
ATOM 1595 C CA . LEU A 1 201 ? 33.824 1.988 -46.063 1.00 97.62 201 LEU A CA 1
ATOM 1596 C C . LEU A 1 201 ? 34.002 0.756 -46.959 1.00 97.62 201 LEU A C 1
ATOM 1598 O O . LEU A 1 201 ? 35.052 0.624 -47.584 1.00 97.62 201 LEU A O 1
ATOM 1602 N N . GLU A 1 202 ? 32.981 -0.097 -47.085 1.00 97.62 202 GLU A N 1
ATOM 1603 C CA . GLU A 1 202 ? 33.046 -1.269 -47.969 1.00 97.62 202 GLU A CA 1
ATOM 1604 C C . GLU A 1 202 ? 33.204 -0.854 -49.438 1.00 97.62 202 GLU A C 1
ATOM 1606 O O . GLU A 1 202 ? 34.094 -1.351 -50.116 1.00 97.62 202 GLU A O 1
ATOM 1611 N N . ARG A 1 203 ? 32.448 0.147 -49.916 1.00 97.75 203 ARG A N 1
ATOM 1612 C CA . ARG A 1 203 ? 32.607 0.673 -51.288 1.00 97.75 203 ARG A CA 1
ATOM 1613 C C . ARG A 1 203 ? 34.010 1.220 -51.553 1.00 97.75 203 ARG A C 1
ATOM 1615 O O . ARG A 1 203 ? 34.566 1.014 -52.631 1.00 97.75 203 ARG A O 1
ATOM 1622 N N . LEU A 1 204 ? 34.587 1.935 -50.584 1.00 97.31 204 LEU A N 1
ATOM 1623 C CA . LEU A 1 204 ? 35.957 2.443 -50.696 1.00 97.31 204 LEU A CA 1
ATOM 1624 C C . LEU A 1 204 ? 36.974 1.300 -50.751 1.00 97.31 204 LEU A C 1
ATOM 1626 O O . LEU A 1 204 ? 37.919 1.359 -51.541 1.00 97.31 204 LEU A O 1
ATOM 1630 N N . LY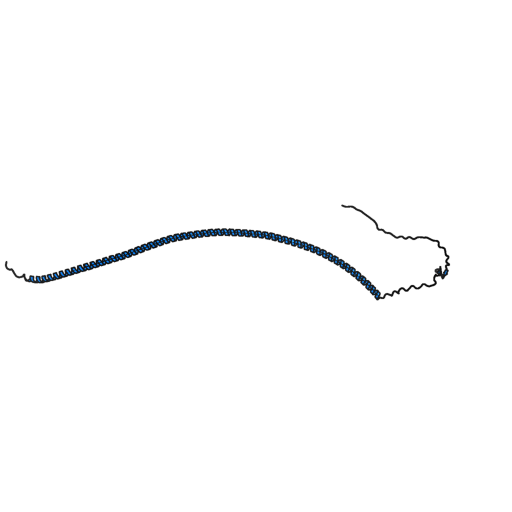S A 1 205 ? 36.764 0.253 -49.949 1.00 97.50 205 LYS A N 1
ATOM 1631 C CA . LYS A 1 205 ? 37.595 -0.950 -49.943 1.00 97.50 205 LYS A CA 1
ATOM 1632 C C . LYS A 1 205 ? 37.496 -1.708 -51.270 1.00 97.50 205 LYS A C 1
ATOM 1634 O O . LYS A 1 205 ? 38.530 -1.973 -51.876 1.00 97.50 205 LYS A O 1
ATOM 1639 N N . GLU A 1 206 ? 36.291 -1.957 -51.780 1.00 97.56 206 GLU A N 1
ATOM 1640 C CA . GLU A 1 206 ? 36.059 -2.584 -53.090 1.00 97.56 206 GLU A CA 1
ATOM 1641 C C . GLU A 1 206 ? 36.739 -1.802 -54.226 1.00 97.56 206 GLU A C 1
ATOM 1643 O O . GLU A 1 206 ? 37.382 -2.386 -55.105 1.00 97.56 206 GLU A O 1
ATOM 1648 N N . HIS A 1 207 ? 36.654 -0.467 -54.199 1.00 97.56 207 HIS A N 1
ATOM 1649 C CA . HIS A 1 207 ? 37.327 0.390 -55.174 1.00 97.56 207 HIS A CA 1
ATOM 1650 C C . HIS A 1 207 ? 38.857 0.305 -55.063 1.00 97.56 207 HIS A C 1
ATOM 1652 O O . HIS A 1 207 ? 39.549 0.229 -56.084 1.00 97.56 207 HIS A O 1
ATOM 1658 N N . ALA A 1 208 ? 39.400 0.289 -53.842 1.00 96.94 208 ALA A N 1
ATOM 1659 C CA . ALA A 1 208 ? 40.832 0.121 -53.608 1.00 96.94 208 ALA A CA 1
ATOM 1660 C C . ALA A 1 208 ? 41.331 -1.242 -54.115 1.00 96.94 208 ALA A C 1
ATOM 1662 O O . ALA A 1 208 ? 42.352 -1.305 -54.803 1.00 96.94 208 ALA A O 1
ATOM 1663 N N . GLU A 1 209 ? 40.583 -2.316 -53.856 1.00 97.12 209 GLU A N 1
ATOM 1664 C CA . GLU A 1 209 ? 40.873 -3.655 -54.373 1.00 97.12 209 GLU A CA 1
ATOM 1665 C C . GLU A 1 209 ? 40.805 -3.704 -55.903 1.00 97.12 209 GLU A C 1
ATOM 1667 O O . GLU A 1 209 ? 41.670 -4.298 -56.546 1.00 97.12 209 GLU A O 1
ATOM 1672 N N . SER A 1 210 ? 39.822 -3.038 -56.515 1.00 97.44 210 SER A N 1
ATOM 1673 C CA . SER A 1 210 ? 39.724 -2.942 -57.973 1.00 97.44 210 SER A CA 1
ATOM 1674 C C . SER A 1 210 ? 40.916 -2.198 -58.578 1.00 97.44 210 SER A C 1
ATOM 1676 O O . SER A 1 210 ? 41.509 -2.664 -59.551 1.00 97.44 210 SER A O 1
ATOM 1678 N N . CYS A 1 211 ? 41.326 -1.078 -57.975 1.00 97.12 211 CYS A N 1
ATOM 1679 C CA . CYS A 1 211 ? 42.539 -0.363 -58.368 1.00 97.12 211 CYS A CA 1
ATOM 1680 C C . CYS A 1 211 ? 43.790 -1.247 -58.242 1.00 97.12 211 CYS A C 1
ATOM 1682 O O . CYS A 1 211 ? 44.650 -1.217 -59.122 1.00 97.12 211 CYS A O 1
ATOM 1684 N N . ALA A 1 212 ? 43.897 -2.035 -57.167 1.00 97.00 212 ALA A N 1
ATOM 1685 C CA . ALA A 1 212 ? 45.006 -2.962 -56.960 1.00 97.00 212 ALA A CA 1
ATOM 1686 C C . ALA A 1 212 ? 45.045 -4.054 -58.041 1.00 97.00 212 ALA A C 1
ATOM 1688 O O . ALA A 1 212 ? 46.107 -4.286 -58.616 1.00 97.00 212 ALA A O 1
ATOM 1689 N N . ARG A 1 213 ? 43.892 -4.645 -58.390 1.00 97.50 213 ARG A N 1
ATOM 1690 C CA . ARG A 1 213 ? 43.776 -5.615 -59.495 1.00 97.50 213 ARG A CA 1
ATOM 1691 C C . ARG A 1 213 ? 44.249 -5.024 -60.824 1.00 97.50 213 ARG A C 1
ATOM 1693 O O . ARG A 1 213 ? 45.095 -5.614 -61.479 1.00 97.50 213 ARG A O 1
ATOM 1700 N N . VAL A 1 214 ? 43.792 -3.821 -61.180 1.00 97.69 214 VAL A N 1
ATOM 1701 C CA . VAL A 1 214 ? 44.215 -3.147 -62.425 1.00 97.69 214 VAL A CA 1
ATOM 1702 C C . VAL A 1 214 ? 45.721 -2.861 -62.439 1.00 97.69 214 VAL A C 1
ATOM 1704 O O . VAL A 1 214 ? 46.369 -2.999 -63.478 1.00 97.69 214 VAL A O 1
ATOM 1707 N N . ARG A 1 215 ? 46.302 -2.460 -61.300 1.00 96.62 215 ARG A N 1
ATOM 1708 C CA . ARG A 1 215 ? 47.755 -2.254 -61.180 1.00 96.62 215 ARG A CA 1
ATOM 1709 C C . ARG A 1 215 ? 48.525 -3.554 -61.397 1.00 96.62 215 ARG A C 1
ATOM 1711 O O . ARG A 1 215 ? 49.515 -3.531 -62.125 1.00 96.62 215 ARG A O 1
ATOM 1718 N N . GLU A 1 216 ? 48.062 -4.656 -60.816 1.00 97.12 216 GLU A N 1
ATOM 1719 C CA . GLU A 1 216 ? 48.677 -5.974 -60.995 1.00 97.12 216 GLU A CA 1
ATOM 1720 C C . GLU A 1 216 ? 48.555 -6.460 -62.448 1.00 97.12 216 GLU A C 1
ATOM 1722 O O . GLU A 1 216 ? 49.554 -6.846 -63.048 1.00 97.12 216 GLU A O 1
ATOM 1727 N N . ASP A 1 217 ? 47.384 -6.323 -63.075 1.00 97.06 217 ASP A N 1
ATOM 1728 C CA . ASP A 1 217 ? 47.185 -6.667 -64.489 1.00 97.06 217 ASP A CA 1
ATOM 1729 C C . ASP A 1 217 ? 48.120 -5.867 -65.412 1.00 97.06 217 ASP A C 1
ATOM 1731 O O . ASP A 1 217 ? 48.691 -6.400 -66.370 1.00 97.06 217 ASP A O 1
ATOM 1735 N N . ASN A 1 218 ? 48.299 -4.571 -65.136 1.00 96.62 218 ASN A N 1
ATOM 1736 C CA . ASN A 1 218 ? 49.219 -3.722 -65.891 1.00 96.62 218 ASN A CA 1
ATOM 1737 C C . ASN A 1 218 ? 50.683 -4.112 -65.660 1.00 96.62 218 ASN A C 1
ATOM 1739 O O . ASN A 1 218 ? 51.463 -4.112 -66.614 1.00 96.62 218 ASN A O 1
ATOM 1743 N N . LYS A 1 219 ? 51.050 -4.486 -64.431 1.00 96.38 219 LYS A N 1
ATOM 1744 C CA . LYS A 1 219 ? 52.382 -5.004 -64.104 1.00 96.38 219 LYS A CA 1
ATOM 1745 C C . LYS A 1 219 ? 52.674 -6.296 -64.874 1.00 96.38 219 LYS A C 1
ATOM 1747 O O . LYS A 1 219 ? 53.698 -6.376 -65.543 1.00 96.38 219 LYS A O 1
ATOM 1752 N N . GLN A 1 220 ? 51.739 -7.246 -64.896 1.00 96.06 220 GLN A N 1
ATOM 1753 C CA . GLN A 1 220 ? 51.878 -8.487 -65.667 1.00 96.06 220 GLN A CA 1
ATOM 1754 C C . GLN A 1 220 ? 52.001 -8.236 -67.178 1.00 96.06 220 GLN A C 1
ATOM 1756 O O . GLN A 1 220 ? 52.764 -8.913 -67.869 1.00 96.06 220 GLN A O 1
ATOM 1761 N N . LYS A 1 221 ? 51.259 -7.263 -67.728 1.00 96.00 221 LYS A N 1
ATOM 1762 C CA . LYS A 1 221 ? 51.409 -6.854 -69.137 1.00 96.00 221 LYS A CA 1
ATOM 1763 C C . LYS A 1 221 ? 52.795 -6.273 -69.409 1.00 96.00 221 LYS A C 1
ATOM 1765 O O . LYS A 1 221 ? 53.378 -6.591 -70.442 1.00 96.00 221 LYS A O 1
ATOM 1770 N N . LEU A 1 222 ? 53.318 -5.452 -68.499 1.00 95.44 222 LEU A N 1
ATOM 1771 C CA . LEU A 1 222 ? 54.656 -4.876 -68.619 1.00 95.44 222 LEU A CA 1
ATOM 1772 C C . LEU A 1 222 ? 55.740 -5.962 -68.590 1.00 95.44 222 LEU A C 1
ATOM 1774 O O . LEU A 1 222 ? 56.612 -5.952 -69.452 1.00 95.44 222 LEU A O 1
ATOM 1778 N N . GLU A 1 223 ? 55.641 -6.933 -67.679 1.00 95.69 223 GLU A N 1
ATOM 1779 C CA . GLU A 1 223 ? 56.552 -8.088 -67.619 1.00 95.69 223 GLU A CA 1
ATOM 1780 C C . GLU A 1 223 ? 56.519 -8.902 -68.925 1.00 95.69 223 GLU A C 1
ATOM 1782 O O . GLU A 1 223 ? 57.561 -9.236 -69.487 1.00 95.69 223 GLU A O 1
ATOM 1787 N N . LYS A 1 224 ? 55.328 -9.151 -69.492 1.00 96.06 224 LYS A N 1
ATOM 1788 C CA . LYS A 1 224 ? 55.199 -9.813 -70.805 1.00 96.06 224 LYS A CA 1
ATOM 1789 C C . LYS A 1 224 ? 55.866 -9.018 -71.930 1.00 96.06 224 LYS A C 1
ATOM 1791 O O . LYS A 1 224 ? 56.516 -9.611 -72.789 1.00 96.06 224 LYS A O 1
ATOM 1796 N N . LEU A 1 225 ? 55.713 -7.692 -71.941 1.00 95.00 225 LEU A N 1
ATOM 1797 C CA . LEU A 1 225 ? 56.367 -6.824 -72.925 1.00 95.00 225 LEU A CA 1
ATOM 1798 C C . LEU A 1 225 ? 57.892 -6.838 -72.772 1.00 95.00 225 LEU A C 1
ATOM 1800 O O . LEU A 1 225 ? 58.585 -6.884 -73.786 1.00 95.00 225 LEU A O 1
ATOM 1804 N N . GLN A 1 226 ? 58.408 -6.860 -71.539 1.00 95.00 226 GLN A N 1
ATOM 1805 C CA . GLN A 1 226 ? 59.843 -6.989 -71.266 1.00 95.00 226 GLN A CA 1
ATOM 1806 C C . GLN A 1 226 ? 60.399 -8.306 -71.814 1.00 95.00 226 GLN A C 1
ATOM 1808 O O . GLN A 1 226 ? 61.379 -8.281 -72.552 1.00 95.00 226 GLN A O 1
ATOM 1813 N N . ILE A 1 227 ? 59.722 -9.434 -71.571 1.00 95.62 227 ILE A N 1
ATOM 1814 C CA . ILE A 1 227 ? 60.127 -10.739 -72.122 1.00 95.62 227 ILE A CA 1
ATOM 1815 C C . ILE A 1 227 ? 60.173 -10.698 -73.658 1.00 95.62 227 ILE A C 1
ATOM 1817 O O . ILE A 1 227 ? 61.128 -11.175 -74.271 1.00 95.62 227 ILE A O 1
ATOM 1821 N N . ILE A 1 228 ? 59.161 -10.113 -74.310 1.00 95.62 228 ILE A N 1
ATOM 1822 C CA . ILE A 1 228 ? 59.141 -9.975 -75.776 1.00 95.62 228 ILE A CA 1
ATOM 1823 C C . ILE A 1 228 ? 60.292 -9.078 -76.256 1.00 95.62 228 ILE A C 1
ATOM 1825 O O . ILE A 1 228 ? 60.951 -9.396 -77.247 1.00 95.62 228 ILE A O 1
ATOM 1829 N N . GLN A 1 229 ? 60.561 -7.974 -75.558 1.00 95.19 229 GLN A N 1
ATOM 1830 C CA . GLN A 1 229 ? 61.664 -7.072 -75.874 1.00 95.19 229 GLN A CA 1
ATOM 1831 C C . GLN A 1 229 ? 63.022 -7.779 -75.762 1.00 95.19 229 GLN A C 1
ATOM 1833 O O . GLN A 1 229 ? 63.836 -7.667 -76.679 1.00 95.19 229 GLN A O 1
ATOM 1838 N N . GLU A 1 230 ? 63.247 -8.550 -74.698 1.00 95.75 230 GLU A N 1
ATOM 1839 C CA . GLU A 1 230 ? 64.453 -9.364 -74.506 1.00 95.75 230 GLU A CA 1
ATOM 1840 C C . GLU A 1 230 ? 64.614 -10.404 -75.624 1.00 95.75 230 GLU A C 1
ATOM 1842 O O . GLU A 1 230 ? 65.700 -10.551 -76.189 1.00 95.75 230 GLU A O 1
ATOM 1847 N N . GLN A 1 231 ? 63.527 -11.074 -76.02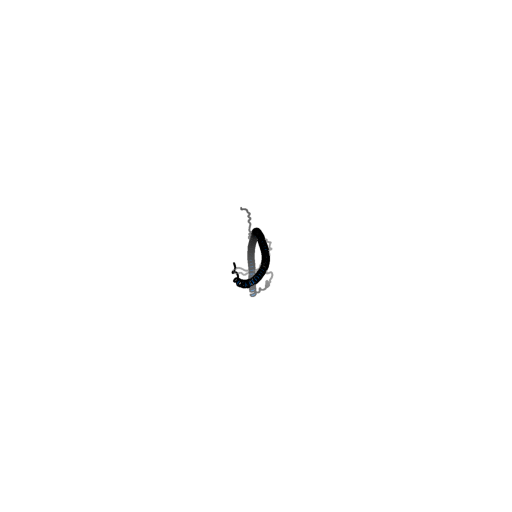5 1.00 95.94 231 GLN A N 1
ATOM 1848 C CA . GLN A 1 231 ? 63.537 -12.012 -77.153 1.00 95.94 231 GLN A CA 1
ATOM 1849 C C . GLN A 1 231 ? 63.910 -11.330 -78.477 1.00 95.94 231 GLN A C 1
ATOM 1851 O O . GLN A 1 231 ? 64.677 -11.889 -79.266 1.00 95.94 231 GLN A O 1
ATOM 1856 N N . ILE A 1 232 ? 63.384 -10.129 -78.741 1.00 95.50 232 ILE A N 1
ATOM 1857 C CA . ILE A 1 232 ? 63.732 -9.344 -79.936 1.00 95.50 232 ILE A CA 1
ATOM 1858 C C . ILE A 1 232 ? 65.212 -8.947 -79.895 1.00 95.50 232 ILE A C 1
ATOM 1860 O O . ILE A 1 232 ? 65.920 -9.149 -80.883 1.00 95.50 232 ILE A O 1
ATOM 1864 N N . GLN A 1 233 ? 65.700 -8.436 -78.762 1.00 95.56 233 GLN A N 1
ATOM 1865 C CA . GLN A 1 233 ? 67.105 -8.053 -78.587 1.00 95.56 233 GLN A CA 1
ATOM 1866 C C . GLN A 1 233 ? 68.053 -9.243 -78.767 1.00 95.56 233 GLN A C 1
ATOM 1868 O O . GLN A 1 233 ? 69.055 -9.124 -79.471 1.00 95.56 233 GLN A O 1
ATOM 1873 N N . SER A 1 234 ? 67.716 -10.405 -78.203 1.00 96.06 234 SER A N 1
ATOM 1874 C CA . SER A 1 234 ? 68.473 -11.645 -78.398 1.00 96.06 234 SER A CA 1
ATOM 1875 C C . SER A 1 234 ? 68.534 -12.036 -79.877 1.00 96.06 234 SER A C 1
ATOM 1877 O O . SER A 1 234 ? 69.625 -12.272 -80.394 1.00 96.06 234 SER A O 1
ATOM 1879 N N . LYS A 1 235 ? 67.404 -12.012 -80.600 1.00 96.12 235 LYS A N 1
ATOM 1880 C CA . LYS A 1 235 ? 67.376 -12.309 -82.044 1.00 96.12 235 LYS A CA 1
ATOM 1881 C C . LYS A 1 235 ? 68.208 -11.325 -82.872 1.00 96.12 235 LYS A C 1
ATOM 1883 O O . LYS A 1 235 ? 68.862 -11.747 -83.828 1.00 96.12 235 LYS A O 1
ATOM 1888 N N . LEU A 1 236 ? 68.184 -10.034 -82.527 1.00 94.94 236 LEU A N 1
ATOM 1889 C CA . LEU A 1 236 ? 69.001 -9.006 -83.182 1.00 94.94 236 LEU A CA 1
ATOM 1890 C C . LEU A 1 236 ? 70.494 -9.246 -82.943 1.00 94.94 236 LEU A C 1
ATOM 1892 O O . LEU A 1 236 ? 71.263 -9.235 -83.904 1.00 94.94 236 LEU A O 1
ATOM 1896 N N . LYS A 1 237 ? 70.887 -9.542 -81.699 1.00 95.62 237 LYS A N 1
ATOM 1897 C CA . LYS A 1 237 ? 72.269 -9.875 -81.334 1.00 95.62 237 LYS A CA 1
ATOM 1898 C C . LYS A 1 237 ? 72.763 -11.121 -82.068 1.00 95.62 237 LYS A C 1
ATOM 1900 O O . LYS A 1 237 ? 73.865 -11.124 -82.604 1.00 95.62 237 LYS A O 1
ATOM 1905 N N . ASP A 1 238 ? 71.932 -12.154 -82.176 1.00 94.50 238 ASP A N 1
ATOM 1906 C CA . ASP A 1 238 ? 72.271 -13.357 -82.941 1.00 94.50 238 ASP A CA 1
ATOM 1907 C C . ASP A 1 238 ? 72.441 -13.062 -84.436 1.00 94.50 238 ASP A C 1
ATOM 1909 O O . ASP A 1 238 ? 73.341 -13.599 -85.084 1.00 94.50 238 ASP A O 1
ATOM 1913 N N . ALA A 1 239 ? 71.583 -12.215 -85.014 1.00 94.62 239 ALA A N 1
ATOM 1914 C CA . ALA A 1 239 ? 71.710 -11.789 -86.406 1.00 94.62 239 ALA A CA 1
ATOM 1915 C C . ALA A 1 239 ? 72.985 -10.964 -86.641 1.00 94.62 239 ALA A C 1
ATOM 1917 O O . ALA A 1 239 ? 73.668 -11.170 -87.646 1.00 94.62 239 ALA A O 1
ATOM 1918 N N . GLU A 1 240 ? 73.331 -10.080 -85.707 1.00 94.25 240 GLU A N 1
ATOM 1919 C CA . GLU A 1 240 ? 74.567 -9.301 -85.732 1.00 94.25 240 GLU A CA 1
ATOM 1920 C C . GLU A 1 240 ? 75.809 -10.185 -85.610 1.00 94.25 240 GLU A C 1
ATOM 1922 O O . GLU A 1 240 ? 76.712 -10.067 -86.435 1.00 94.25 240 GLU A O 1
ATOM 1927 N N . ASN A 1 241 ? 75.819 -11.139 -84.677 1.00 94.12 241 ASN A N 1
ATOM 1928 C CA . ASN A 1 241 ? 76.891 -12.124 -84.543 1.00 94.12 241 ASN A CA 1
ATOM 1929 C C . ASN A 1 241 ? 77.063 -12.939 -85.833 1.00 94.12 241 ASN A C 1
ATOM 1931 O O . ASN A 1 241 ? 78.179 -13.105 -86.319 1.00 94.12 241 ASN A O 1
ATOM 1935 N N . ARG A 1 242 ? 75.963 -13.411 -86.441 1.00 94.69 242 ARG A N 1
ATOM 1936 C CA . ARG A 1 242 ? 76.008 -14.125 -87.731 1.00 94.69 242 ARG A CA 1
ATOM 1937 C C . ARG A 1 242 ? 76.604 -13.264 -88.846 1.00 94.69 242 ARG A C 1
ATOM 1939 O O . ARG A 1 242 ? 77.416 -13.770 -89.621 1.00 94.69 242 ARG A O 1
ATOM 1946 N N . ARG A 1 243 ? 76.221 -11.985 -88.923 1.00 94.19 243 ARG A N 1
ATOM 1947 C CA . ARG A 1 243 ? 76.774 -11.021 -89.886 1.00 94.19 243 ARG A CA 1
ATOM 1948 C C . ARG A 1 243 ? 78.264 -10.779 -89.637 1.00 94.19 243 ARG A C 1
ATOM 1950 O O . ARG A 1 243 ? 79.037 -10.885 -90.579 1.00 94.19 243 ARG A O 1
ATOM 1957 N N . SER A 1 244 ? 78.670 -10.551 -88.391 1.00 93.06 244 SER A N 1
ATOM 1958 C CA . SER A 1 244 ? 80.071 -10.348 -88.004 1.00 93.06 244 SER A CA 1
ATOM 1959 C C . SER A 1 244 ? 80.942 -11.556 -88.362 1.00 93.06 244 SER A C 1
ATOM 1961 O O . SER A 1 244 ? 81.946 -11.400 -89.053 1.00 93.06 244 SER A O 1
ATOM 1963 N N . ILE A 1 245 ? 80.498 -12.774 -88.027 1.00 93.12 245 ILE A N 1
ATOM 1964 C CA . ILE A 1 245 ? 81.177 -14.023 -88.414 1.00 93.12 245 ILE A CA 1
ATOM 1965 C C . ILE A 1 245 ? 81.285 -14.139 -89.942 1.00 93.12 245 ILE A C 1
ATOM 1967 O O . ILE A 1 245 ? 82.289 -14.621 -90.467 1.00 93.12 245 ILE A O 1
ATOM 1971 N N . HIS A 1 246 ? 80.251 -13.741 -90.686 1.00 93.19 24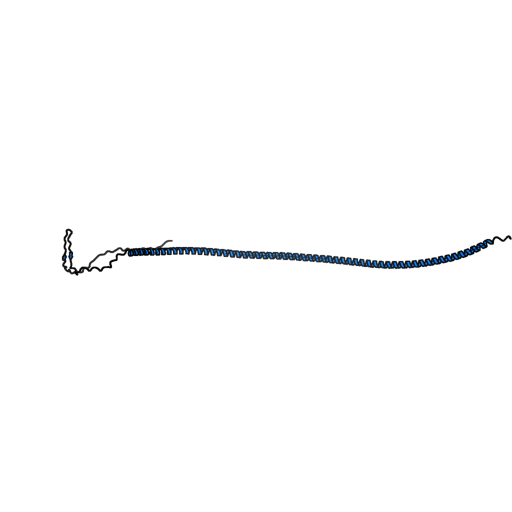6 HIS A N 1
ATOM 1972 C CA . HIS A 1 246 ? 80.284 -13.768 -92.148 1.00 93.19 246 HIS A CA 1
ATOM 1973 C C . HIS A 1 246 ? 81.278 -12.750 -92.725 1.00 93.19 246 HIS A C 1
ATOM 1975 O O . HIS A 1 246 ? 82.065 -13.097 -93.605 1.00 93.19 246 HIS A O 1
ATOM 1981 N N . GLU A 1 247 ? 81.288 -11.523 -92.207 1.00 91.56 247 GLU A N 1
ATOM 1982 C CA . GLU A 1 247 ? 82.241 -10.480 -92.591 1.00 91.56 247 GLU A CA 1
ATOM 1983 C C . GLU A 1 247 ? 83.683 -10.869 -92.259 1.00 91.56 247 GLU A C 1
ATOM 1985 O O . GLU A 1 247 ? 84.573 -10.677 -93.084 1.00 91.56 247 GLU A O 1
ATOM 1990 N N . GLU A 1 248 ? 83.928 -11.461 -91.090 1.00 91.12 248 GLU A N 1
ATOM 1991 C CA . GLU A 1 248 ? 85.243 -11.966 -90.694 1.00 91.12 248 GLU A CA 1
ATOM 1992 C C . GLU A 1 248 ? 85.715 -13.081 -91.637 1.00 91.12 248 GLU A C 1
ATOM 1994 O O . GLU A 1 248 ? 86.847 -13.047 -92.124 1.00 91.12 248 GLU A O 1
ATOM 1999 N N . LYS A 1 249 ? 84.821 -14.012 -92.001 1.00 92.25 249 LYS A N 1
ATOM 2000 C CA . LYS A 1 249 ? 85.098 -15.035 -93.023 1.00 92.25 249 LYS A CA 1
ATOM 2001 C C . LYS A 1 249 ? 85.442 -14.420 -94.383 1.00 92.25 249 LYS A C 1
ATOM 2003 O O . LYS A 1 249 ? 86.334 -14.926 -95.060 1.00 92.25 249 LYS A O 1
ATOM 2008 N N . LEU A 1 250 ? 84.754 -13.357 -94.810 1.00 91.50 250 LEU A N 1
ATOM 2009 C CA . LEU A 1 250 ? 85.064 -12.655 -96.064 1.00 91.50 250 LEU A CA 1
ATOM 2010 C C . LEU A 1 250 ? 86.416 -11.932 -95.995 1.00 91.50 250 LEU A C 1
ATOM 2012 O O . LEU A 1 250 ? 87.217 -12.062 -96.919 1.00 91.50 250 LEU A O 1
ATOM 2016 N N . LYS A 1 251 ? 86.701 -11.229 -94.893 1.00 91.00 251 LYS A N 1
ATOM 2017 C CA . LYS A 1 251 ? 87.989 -10.555 -94.656 1.00 91.00 251 LYS A CA 1
ATOM 2018 C C . LYS A 1 251 ? 89.148 -11.549 -94.634 1.00 91.00 251 LYS A C 1
ATOM 2020 O O . LYS A 1 251 ? 90.158 -11.310 -95.282 1.00 91.00 251 LYS A O 1
ATOM 2025 N N . SER A 1 252 ? 88.990 -12.686 -93.958 1.00 88.31 252 SER A N 1
ATOM 2026 C CA . SER A 1 252 ? 89.992 -13.757 -93.932 1.00 88.31 252 SER A CA 1
ATOM 2027 C C . SER A 1 252 ? 90.280 -14.296 -95.338 1.00 88.31 252 SER A C 1
ATOM 2029 O O . SER A 1 252 ? 91.445 -14.373 -95.726 1.00 88.31 252 SER A O 1
ATOM 2031 N N . LYS A 1 253 ? 89.242 -14.555 -96.149 1.00 91.69 253 LYS A N 1
ATOM 2032 C CA . LYS A 1 253 ? 89.410 -14.941 -97.562 1.00 91.69 253 LYS A CA 1
ATOM 2033 C C . LYS A 1 253 ? 90.139 -13.875 -98.386 1.00 91.69 253 LYS A C 1
ATOM 2035 O O . LYS A 1 253 ? 90.944 -14.230 -99.244 1.00 91.69 253 LYS A O 1
ATOM 2040 N N . LEU A 1 254 ? 89.867 -12.591 -98.142 1.00 88.38 254 LEU A N 1
ATOM 2041 C CA . LEU A 1 254 ? 90.535 -11.483 -98.830 1.00 88.38 254 LEU A CA 1
ATOM 2042 C C . LEU A 1 254 ? 92.023 -11.411 -98.463 1.00 88.38 254 LEU A C 1
ATOM 2044 O O . LEU A 1 254 ? 92.862 -11.372 -99.356 1.00 88.38 254 LEU A O 1
ATOM 2048 N N . VAL A 1 255 ? 92.355 -11.493 -97.172 1.00 90.19 255 VAL A N 1
ATOM 2049 C CA . VAL A 1 255 ? 93.745 -11.517 -96.682 1.00 90.19 255 VAL A CA 1
ATOM 2050 C C . VAL A 1 255 ? 94.501 -12.733 -97.223 1.00 90.19 255 VAL A C 1
ATOM 2052 O O . VAL A 1 255 ? 95.655 -12.622 -97.628 1.00 90.19 255 VAL A O 1
ATOM 2055 N N . GLU A 1 256 ? 93.874 -13.911 -97.261 1.00 87.19 256 GLU A N 1
ATOM 2056 C CA . GLU A 1 256 ? 94.474 -15.092 -97.889 1.00 87.19 256 GLU A CA 1
ATOM 2057 C C . GLU A 1 256 ? 94.745 -14.881 -99.381 1.00 87.19 256 GLU A C 1
ATOM 2059 O O . GLU A 1 256 ? 95.784 -15.311 -99.882 1.00 87.19 256 GLU A O 1
ATOM 2064 N N . HIS A 1 257 ? 93.824 -14.233 -100.097 1.00 86.62 257 HIS A N 1
ATOM 2065 C CA . HIS A 1 257 ? 94.004 -13.896 -101.504 1.00 86.62 257 HIS A CA 1
ATOM 2066 C C . HIS A 1 257 ? 95.154 -12.896 -101.701 1.00 86.62 257 HIS A C 1
ATOM 2068 O O . HIS A 1 257 ? 96.016 -13.124 -102.547 1.00 86.62 257 HIS A O 1
ATOM 2074 N N . GLU A 1 258 ? 95.229 -11.839 -100.887 1.00 86.31 258 GLU A N 1
ATOM 2075 C CA . GLU A 1 258 ? 96.335 -10.871 -100.896 1.00 86.31 258 GLU A CA 1
ATOM 2076 C C . GLU A 1 258 ? 97.683 -11.543 -100.634 1.00 86.31 258 GLU A C 1
ATOM 2078 O O . GLU A 1 258 ? 98.614 -11.354 -101.416 1.00 86.31 258 GLU A O 1
ATOM 2083 N N . LYS A 1 259 ? 97.770 -12.415 -99.621 1.00 86.62 259 LYS A N 1
ATOM 2084 C CA . LYS A 1 259 ? 98.977 -13.210 -99.344 1.00 86.62 259 LYS A CA 1
ATOM 2085 C C . LYS A 1 259 ? 99.385 -14.069 -100.540 1.00 86.62 259 LYS A C 1
ATOM 2087 O O . LYS A 1 259 ? 100.564 -14.131 -100.874 1.00 86.62 259 LYS A O 1
ATOM 2092 N N . ARG A 1 260 ? 98.433 -14.721 -101.223 1.00 84.06 260 ARG A N 1
ATOM 2093 C CA . ARG A 1 260 ? 98.724 -15.489 -102.451 1.00 84.06 260 ARG A CA 1
ATOM 2094 C C . ARG A 1 260 ? 99.251 -14.587 -103.571 1.00 84.06 260 ARG A C 1
ATOM 2096 O O . ARG A 1 260 ? 100.200 -14.972 -104.251 1.00 84.06 260 ARG A O 1
ATOM 2103 N N . CYS A 1 261 ? 98.674 -13.399 -103.756 1.00 83.00 261 CYS A N 1
ATOM 2104 C CA . CYS A 1 261 ? 99.159 -12.417 -104.729 1.00 83.00 261 CYS A CA 1
ATOM 2105 C C . CYS A 1 261 ? 100.564 -11.905 -104.388 1.00 83.00 261 CYS A C 1
ATOM 2107 O O . CYS A 1 261 ? 101.388 -11.749 -105.285 1.00 83.00 261 CYS A O 1
ATOM 2109 N N . GLU A 1 262 ? 100.852 -11.656 -103.114 1.00 80.81 262 GLU A N 1
ATOM 2110 C CA . GLU A 1 262 ? 102.156 -11.188 -102.649 1.00 80.81 262 GLU A CA 1
ATOM 2111 C C . GLU A 1 262 ? 103.232 -12.265 -102.806 1.00 80.81 262 GLU A C 1
ATOM 2113 O O . GLU A 1 262 ? 104.281 -11.991 -103.381 1.00 80.81 262 GLU A O 1
ATOM 2118 N N . MET A 1 263 ? 102.931 -13.516 -102.446 1.00 78.44 263 MET A N 1
ATOM 2119 C CA . MET A 1 263 ? 103.793 -14.669 -102.737 1.00 78.44 263 MET A CA 1
ATOM 2120 C C . MET A 1 263 ? 104.079 -14.797 -104.241 1.00 78.44 263 MET A C 1
ATOM 2122 O O . MET A 1 263 ? 105.208 -15.074 -104.642 1.00 78.44 263 MET A O 1
ATOM 2126 N N . ALA A 1 264 ? 103.079 -14.557 -105.098 1.00 79.56 264 ALA A N 1
ATOM 2127 C CA . ALA A 1 264 ? 103.273 -14.544 -106.548 1.00 79.56 264 ALA A CA 1
ATOM 2128 C C . ALA A 1 264 ? 104.149 -13.365 -107.023 1.00 79.56 264 ALA A C 1
ATOM 2130 O O . ALA A 1 264 ? 104.959 -13.541 -107.934 1.00 79.56 264 ALA A O 1
ATOM 2131 N N . ARG A 1 265 ? 104.030 -12.179 -106.403 1.00 79.62 265 ARG A N 1
ATOM 2132 C CA . ARG A 1 265 ? 104.891 -11.014 -106.683 1.00 79.62 265 ARG A CA 1
ATOM 2133 C C . ARG A 1 265 ? 106.329 -11.248 -106.236 1.00 79.62 265 ARG A C 1
ATOM 2135 O O . ARG A 1 265 ? 107.221 -11.035 -107.045 1.00 79.62 265 ARG A O 1
ATOM 2142 N N . GLN A 1 266 ? 106.550 -11.752 -105.023 1.00 79.62 266 GLN A N 1
ATOM 2143 C CA . GLN A 1 266 ? 107.880 -12.113 -104.525 1.00 79.62 266 GLN A CA 1
ATOM 2144 C C . GLN A 1 266 ? 108.536 -13.159 -105.429 1.00 79.62 266 GLN A C 1
ATOM 2146 O O . GLN A 1 266 ? 109.697 -13.014 -105.795 1.00 79.62 266 GLN A O 1
ATOM 2151 N N . LYS A 1 267 ? 107.775 -14.163 -105.886 1.00 78.12 267 LYS A N 1
ATOM 2152 C CA . LYS A 1 267 ? 108.262 -15.158 -106.852 1.00 78.12 267 LYS A CA 1
ATOM 2153 C C . LYS A 1 267 ? 108.661 -14.530 -108.195 1.00 78.12 267 LYS A C 1
ATOM 2155 O O . LYS A 1 267 ? 109.632 -14.961 -108.804 1.00 78.12 267 LYS A O 1
ATOM 2160 N N . ARG A 1 268 ? 107.943 -13.500 -108.658 1.00 75.69 268 ARG A N 1
ATOM 2161 C CA . ARG A 1 268 ? 108.298 -12.723 -109.860 1.00 75.69 268 ARG A CA 1
ATOM 2162 C C . ARG A 1 268 ? 109.512 -11.816 -109.637 1.00 75.69 268 ARG A C 1
ATOM 2164 O O . ARG A 1 268 ? 110.317 -11.663 -110.547 1.00 75.69 268 ARG A O 1
ATOM 2171 N N . GLU A 1 269 ? 109.629 -11.187 -108.476 1.00 71.81 269 GLU A N 1
ATOM 2172 C CA . GLU A 1 269 ? 110.739 -10.293 -108.146 1.00 71.81 269 GLU A CA 1
ATOM 2173 C C . GLU A 1 269 ? 112.045 -11.069 -107.949 1.00 71.81 269 GLU A C 1
ATOM 2175 O O . GLU A 1 269 ? 113.077 -10.645 -108.456 1.00 71.81 269 GLU A O 1
ATOM 2180 N N . GLN A 1 270 ? 111.987 -12.262 -107.347 1.00 68.50 270 GLN A N 1
ATOM 2181 C CA . GLN A 1 270 ? 113.111 -13.205 -107.317 1.00 68.50 270 GLN A CA 1
ATOM 2182 C C . GLN A 1 270 ? 113.595 -13.550 -108.735 1.00 68.50 270 GLN A C 1
ATOM 2184 O O . GLN A 1 270 ? 114.789 -13.456 -109.001 1.00 68.50 270 GLN A O 1
ATOM 2189 N N . LEU A 1 271 ? 112.677 -13.821 -109.672 1.00 66.50 271 LEU A N 1
ATOM 2190 C CA . LEU A 1 271 ? 113.022 -14.043 -111.086 1.00 66.50 271 LEU A CA 1
ATOM 2191 C C . LEU A 1 271 ? 113.632 -12.797 -111.768 1.00 66.50 271 LEU A C 1
ATOM 2193 O O . LEU A 1 271 ? 114.447 -12.931 -112.675 1.00 66.50 271 LEU A O 1
ATOM 2197 N N . LEU A 1 272 ? 113.250 -11.582 -111.355 1.00 61.00 272 LEU A N 1
ATOM 2198 C CA . LEU A 1 272 ? 113.791 -10.324 -111.893 1.00 61.00 272 LEU A CA 1
ATOM 2199 C C . LEU A 1 272 ? 115.163 -9.963 -111.307 1.00 61.00 272 LEU A C 1
ATOM 2201 O O . LEU A 1 272 ? 116.002 -9.450 -112.044 1.00 61.00 272 LEU A O 1
ATOM 2205 N N . LEU A 1 273 ? 115.421 -10.240 -110.024 1.00 59.94 273 LEU A N 1
ATOM 2206 C CA . LEU A 1 273 ? 116.758 -10.097 -109.437 1.00 59.94 273 LEU A CA 1
ATOM 2207 C C . LEU A 1 273 ? 117.741 -11.112 -110.033 1.00 59.94 273 LEU A C 1
ATOM 2209 O O . LEU A 1 273 ? 118.871 -10.737 -110.337 1.00 59.94 273 LEU A O 1
ATOM 2213 N N . GLU A 1 274 ? 117.300 -12.348 -110.290 1.00 57.78 274 GLU A N 1
ATOM 2214 C CA . GLU A 1 274 ? 118.099 -13.327 -111.041 1.00 57.78 274 GLU A CA 1
ATOM 2215 C C . GLU A 1 274 ? 118.399 -12.846 -112.476 1.00 57.78 274 GLU A C 1
ATOM 2217 O O . GLU A 1 274 ? 119.503 -13.063 -112.975 1.00 57.78 274 GLU A O 1
ATOM 2222 N N . GLY A 1 275 ? 117.471 -12.122 -113.117 1.00 57.38 275 GLY A N 1
ATOM 2223 C CA . GLY A 1 275 ? 117.673 -11.522 -114.444 1.00 57.38 275 GLY A CA 1
ATOM 2224 C C . GLY A 1 275 ? 118.605 -10.299 -114.460 1.00 57.38 275 GLY A C 1
ATOM 2225 O O . GLY A 1 275 ? 119.468 -10.191 -115.328 1.00 57.38 275 GLY A O 1
ATOM 2226 N N . ASN A 1 276 ? 118.498 -9.391 -113.485 1.00 52.31 276 ASN A N 1
ATOM 2227 C CA . ASN A 1 276 ? 119.307 -8.162 -113.438 1.00 52.31 276 ASN A CA 1
ATOM 2228 C C . ASN A 1 276 ? 120.770 -8.396 -113.024 1.00 52.31 276 ASN A C 1
ATOM 2230 O O . ASN A 1 276 ? 121.625 -7.555 -113.308 1.00 52.31 276 ASN A O 1
ATOM 2234 N N . GLN A 1 277 ? 121.087 -9.533 -112.398 1.00 51.16 277 GLN A N 1
ATOM 2235 C CA . GLN A 1 277 ? 122.477 -9.927 -112.156 1.00 51.16 277 GLN A CA 1
ATOM 2236 C C . GLN A 1 277 ? 123.200 -10.321 -113.465 1.00 51.16 277 GLN A C 1
ATOM 2238 O O . GLN A 1 277 ? 124.422 -10.235 -113.522 1.00 51.16 277 GLN A O 1
ATOM 2243 N N . GLN A 1 278 ? 122.466 -10.684 -114.530 1.00 51.84 278 GLN A N 1
ATOM 2244 C CA . GLN A 1 278 ? 123.034 -11.076 -115.830 1.00 51.84 278 GLN A CA 1
ATOM 2245 C C . GLN A 1 278 ? 123.271 -9.897 -116.800 1.00 51.84 278 GLN A C 1
ATOM 2247 O O . GLN A 1 278 ? 124.098 -10.013 -117.705 1.00 51.84 278 GLN A O 1
ATOM 2252 N N . ASP A 1 279 ? 122.607 -8.748 -116.613 1.00 53.00 279 ASP A N 1
ATOM 2253 C CA . ASP A 1 279 ? 122.712 -7.590 -117.525 1.00 53.00 279 ASP A CA 1
ATOM 2254 C C . ASP A 1 279 ? 123.809 -6.569 -117.148 1.00 53.00 279 ASP A C 1
ATOM 2256 O O . ASP A 1 279 ? 124.214 -5.756 -117.984 1.00 53.00 279 ASP A O 1
ATOM 2260 N N . MET A 1 280 ? 124.376 -6.642 -115.936 1.00 51.09 280 MET A N 1
ATOM 2261 C CA . MET A 1 280 ? 125.538 -5.825 -115.532 1.00 51.09 280 MET A CA 1
ATOM 2262 C C . MET A 1 280 ? 126.876 -6.314 -116.126 1.00 51.09 280 MET A C 1
ATOM 2264 O O . MET A 1 280 ? 127.863 -5.584 -116.071 1.00 51.09 280 MET A O 1
ATOM 2268 N N . GLU A 1 281 ? 126.921 -7.491 -116.763 1.00 52.75 281 GLU A N 1
ATOM 2269 C CA . GLU A 1 281 ? 128.140 -8.039 -117.388 1.00 52.75 281 GLU A CA 1
ATOM 2270 C C . GLU A 1 281 ? 128.311 -7.698 -118.887 1.00 52.75 281 GLU A C 1
ATOM 2272 O O . GLU A 1 281 ? 129.360 -7.990 -119.457 1.00 52.75 281 GLU A O 1
ATOM 2277 N N . LYS A 1 282 ? 127.348 -7.038 -119.560 1.00 54.31 282 LYS A N 1
ATOM 2278 C CA . LYS A 1 282 ? 127.373 -6.872 -121.039 1.00 54.31 282 LYS A CA 1
ATOM 2279 C C . LYS A 1 282 ? 127.671 -5.470 -121.602 1.00 54.31 282 LYS A C 1
ATOM 2281 O O . LYS A 1 282 ? 127.639 -5.308 -122.819 1.00 54.31 282 LYS A O 1
ATOM 2286 N N . LYS A 1 283 ? 127.995 -4.448 -120.794 1.00 49.28 283 LYS A N 1
ATOM 2287 C CA . LYS A 1 283 ? 128.150 -3.048 -121.281 1.00 49.28 283 LYS A CA 1
ATOM 2288 C C . LYS A 1 283 ? 129.580 -2.482 -121.374 1.00 49.28 283 LYS A C 1
ATOM 2290 O O . LYS A 1 283 ? 129.728 -1.298 -121.656 1.00 49.28 283 LYS A O 1
ATOM 2295 N N . THR A 1 284 ? 130.633 -3.284 -121.197 1.00 46.16 284 THR A N 1
ATOM 2296 C CA . THR A 1 284 ? 132.037 -2.808 -121.204 1.00 46.16 284 THR A CA 1
ATOM 2297 C C . THR A 1 284 ? 132.823 -3.028 -122.506 1.00 46.16 284 THR A C 1
ATOM 2299 O O . THR A 1 284 ? 133.997 -2.672 -122.548 1.00 46.16 284 THR A O 1
ATOM 2302 N N . VAL A 1 285 ? 132.239 -3.542 -123.598 1.00 48.69 285 VAL A N 1
ATOM 2303 C CA . VAL A 1 285 ? 132.995 -3.773 -124.849 1.00 48.69 285 VAL A CA 1
ATOM 2304 C C . VAL A 1 285 ? 132.143 -3.452 -126.085 1.00 48.69 285 VAL A C 1
ATOM 2306 O O . VAL A 1 285 ? 131.315 -4.272 -126.461 1.00 48.69 285 VAL A O 1
ATOM 2309 N N . THR A 1 286 ? 132.315 -2.268 -126.700 1.00 41.28 286 THR A N 1
ATOM 2310 C CA . THR A 1 286 ? 132.406 -2.000 -128.168 1.00 41.28 286 THR A CA 1
ATOM 2311 C C . THR A 1 286 ? 132.115 -0.531 -128.553 1.00 41.28 286 THR A C 1
ATOM 2313 O O . THR A 1 286 ? 131.181 0.075 -128.042 1.00 41.28 286 THR A O 1
ATOM 2316 N N . ALA A 1 287 ? 132.912 -0.039 -129.522 1.00 41.91 287 ALA A N 1
ATOM 2317 C CA . ALA A 1 287 ? 132.920 1.251 -130.247 1.00 41.91 287 ALA A CA 1
ATOM 2318 C C . ALA A 1 287 ? 133.605 2.451 -129.541 1.00 41.91 287 ALA A C 1
ATOM 2320 O O . ALA A 1 287 ? 133.059 2.993 -128.592 1.00 41.91 287 ALA A O 1
ATOM 2321 N N . SER A 1 288 ? 134.771 3.006 -129.919 1.00 45.47 288 SER A N 1
ATOM 2322 C CA . SER A 1 288 ? 135.792 2.782 -130.971 1.00 45.47 288 SER A CA 1
ATOM 2323 C C . SER A 1 288 ? 135.300 2.371 -132.361 1.00 45.47 288 SER A C 1
ATOM 2325 O O . SER A 1 288 ? 135.497 1.232 -132.780 1.00 45.47 288 SER A O 1
ATOM 2327 N N . SER A 1 289 ? 134.597 3.281 -133.039 1.00 44.03 289 SER A N 1
ATOM 2328 C CA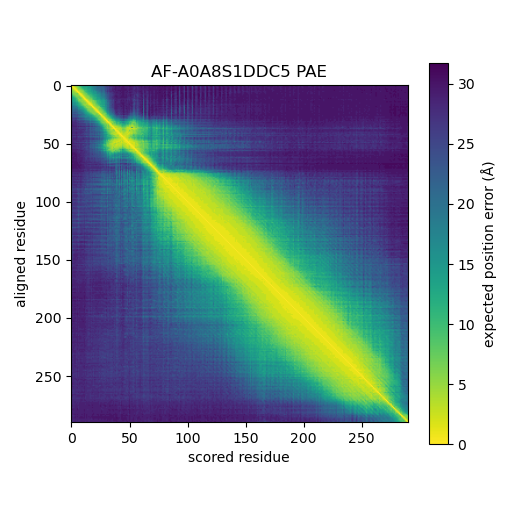 . SER A 1 289 ? 134.803 3.710 -134.442 1.00 44.03 289 SER A CA 1
ATOM 2329 C C . SER A 1 289 ? 133.666 4.671 -134.827 1.00 44.03 289 SER A C 1
ATOM 2331 O O . SER A 1 289 ? 132.509 4.261 -134.877 1.00 44.03 289 SER A O 1
ATOM 2333 N N . GLY A 1 290 ? 134.012 5.945 -135.055 1.00 33.72 290 GLY A N 1
ATOM 2334 C CA . GLY A 1 290 ? 133.096 7.053 -135.361 1.00 33.72 290 GLY A CA 1
ATOM 2335 C C . GLY A 1 290 ? 133.375 8.279 -134.509 1.00 33.72 290 GLY A C 1
ATOM 2336 O O . GLY A 1 290 ? 132.778 8.353 -133.417 1.00 33.72 290 GLY A O 1
#

Sequence (290 aa):
MTPSGDRSRRSVPLKKPKSGRGGGGGKNKKVKFITTEIRCQEESRGGLRYEVILADPVTDTPPKPRPVSPTAKTPDIESITEKMIAAEERRKTLEATKLNELKAKMSRIEEAAKKRDEKTQEFINATKSALDQKMKIHTEKHEEFLGDLISKVKDHLEIVDKHRQSTTESGDKMTEEVRNSLEERLRTASEQREEHLRKQLERLKEHAESCARVREDNKQKLEKLQIIQEQIQSKLKDAENRRSIHEEKLKSKLVEHEKRCEMARQKREQLLLEGNQQDMEKKTVTASSG

InterPro domains:
  IPR000956 Stathmin family [PF00836] (35-166)
  IPR000956 Stathmin family [PR00345] (38-56)
  IPR000956 Stathmin family [PR00345] (67-95)
  IPR000956 Stathmin family [PR00345] (96-119)
  IPR000956 Stathmin family [PR00345] (120-143)
  IPR000956 Stathmin family [PS51663] (34-179)
  IPR000956 Stathmin family [PTHR10104] (33-166)
  IPR036002 Stathmin superfamily [SSF101494] (35-167)

Mean predicted aligned error: 19.66 Å

Organism: NCBI:txid197152

Solvent-accessible surface area (backbone atoms only — not comparable to full-atom values): 17375 Å² total; per-residue (Å²): 136,86,87,87,87,88,86,86,91,85,81,86,87,86,83,84,88,81,87,88,84,89,79,91,83,92,73,90,75,82,86,74,89,67,80,68,46,77,45,78,74,47,78,49,101,91,49,75,47,63,46,78,41,68,64,80,74,95,60,97,64,82,82,78,80,76,81,81,67,80,75,76,70,76,79,52,68,68,65,52,52,50,53,51,50,57,50,50,50,52,50,51,50,56,50,50,51,52,51,49,55,50,50,54,52,50,52,51,52,50,51,53,51,51,52,53,51,50,54,51,50,52,50,53,51,51,54,48,52,54,48,52,50,52,51,50,54,50,50,50,54,51,51,50,53,51,49,55,53,51,48,55,52,51,53,50,51,51,51,52,49,51,52,49,50,54,50,50,53,52,51,51,49,53,50,51,52,54,49,51,53,50,50,51,51,51,48,52,54,48,53,51,52,52,52,52,50,48,54,54,52,50,54,53,49,54,50,52,52,50,53,50,50,54,51,50,56,52,48,54,50,49,54,52,50,50,54,52,50,52,53,52,51,50,54,50,52,53,51,49,51,54,47,50,55,50,51,50,54,52,50,52,54,48,52,53,50,50,52,54,52,47,56,52,47,53,57,50,48,52,56,46,55,64,50,56,68,64,63,76,76,70,82,88,78,86,78,97,81,135

Radius of gyration: 108.73 Å; Cα contacts (8 Å, |Δi|>4): 33; chains: 1; bounding box: 240×70×282 Å

Secondary structure (DSSP, 8-state):
---------------------------PPP------EEEEEEEETTEEEEEEESS--S--SPPPPPP-----PPPPHHHHHHHHHHHHHHHHHHHHHHHHHHHHHHHHHHHHHHHHHHHHHHHHHHHHHHHHHHHHHHHHHHHHHHHHHHHHHHHHHHHHHHHHHHHHHHHHHHHHHHHHHHHHHHHHHHHHHHHHHHHHHHHHHHHHHHHHHHHHHHHHHHHHHHHHHHHHHHHHHHHHHHHHHHHHHHHHHHHHHHHHHHHHHHHHHHHHHHHHHHHTTSSSS-----

pLDDT: mean 82.84, std 19.76, range [30.86, 98.56]